Protein AF-A0A7V1AMM9-F1 (afdb_monomer_lite)

Sequence (218 aa):
MPKARQPARPDAALEVEATIDLLLSKNPERKLRGIRQLRHPFSAPAIQELVQVSRHSHLLFKVAAKSELDTLDVRFRKQIHKIRENLQKKPEYPGYQLALSVVFLRYSQIWPHSPENRTYFLNQSLTMLNRLIRLVRPELKYFYYRGFVRKEIGDFRSAVSDFRKVLHFKPGHWGAFLGLLECLFELGEFNKIQMVIQYWPGQIRHPYPKDLLKTWTG

Radius of gyration: 20.03 Å; chains: 1; bounding box: 49×45×55 Å

Foldseek 3Di:
DDDDDDPDDPDQVVLLVVLVVQCPDPDVVSNLVSLVSLLPPLDLVSLLVLVVQCPDPDPVSVVSSVVSLVVVLVVLVVQLVVLVVVCVVPVPPLVSLQSQLVSLCSNLSSCPPPVVSNVVSLVSSLVSLVVQCPPPDRDLVSLLSNLVSCVSVVVLVSSLVSLLSSCLVPLLPVSSLVSNLSSCVSVVVVVVNVVSVVQRPNDDDDDHDPVSSVVSVD

pLDDT: mean 83.96, std 17.29, range [35.88, 98.56]

Secondary structure (DSSP, 8-state):
-PPPPPPPPPPHHHHHHHHHHHHT-SSHHHHHHHHHHTTSS--HHHHHHHHHHTT-SSHHHHHHHHHHHHHHHHHHHHHHHHHHHHHHHSTT-HHHHHHHHHHHHHHGGG-TT-HHHHHHHHHHHHHHHHHHTTSSS--HHHHHHHHHHHHHHT-HHHHHHHHHHHHHH-TT-HHHHHHHHHHHHHTT-HHHHHHHHHT-TTSS-----TTHHHHTT-

Structure (mmCIF, N/CA/C/O backbone):
data_AF-A0A7V1AMM9-F1
#
_entry.id   AF-A0A7V1AMM9-F1
#
loop_
_atom_site.group_PDB
_atom_site.id
_atom_site.type_symbol
_atom_site.label_atom_id
_atom_site.label_alt_id
_atom_site.label_comp_id
_atom_site.label_asym_id
_atom_site.label_entity_id
_atom_site.label_seq_id
_atom_site.pdbx_PDB_ins_code
_atom_site.Cartn_x
_atom_site.Cartn_y
_atom_site.Cartn_z
_atom_site.occupancy
_atom_site.B_iso_or_equiv
_atom_site.auth_seq_id
_atom_site.auth_comp_id
_atom_site.auth_asym_id
_atom_site.auth_atom_id
_atom_site.pdbx_PDB_model_num
ATOM 1 N N . MET A 1 1 ? 30.774 -24.528 13.173 1.00 40.25 1 MET A N 1
ATOM 2 C CA . MET A 1 1 ? 29.380 -24.668 13.655 1.00 40.25 1 MET A CA 1
ATOM 3 C C . MET A 1 1 ? 28.443 -23.881 12.744 1.00 40.25 1 MET A C 1
ATOM 5 O O . MET A 1 1 ? 28.714 -22.701 12.535 1.00 40.25 1 MET A O 1
ATOM 9 N N . PRO A 1 2 ? 27.388 -24.488 12.174 1.00 37.78 2 PRO A N 1
ATOM 10 C CA . PRO A 1 2 ? 26.380 -23.755 11.411 1.00 37.78 2 PRO A CA 1
ATOM 11 C C . PRO A 1 2 ? 25.531 -22.882 12.348 1.00 37.78 2 PRO A C 1
ATOM 13 O O . PRO A 1 2 ? 25.092 -23.339 13.401 1.00 37.78 2 PRO A O 1
ATOM 16 N N . LYS A 1 3 ? 25.296 -21.617 11.978 1.00 41.31 3 LYS A N 1
ATOM 17 C CA . LYS A 1 3 ? 24.421 -20.715 12.745 1.00 41.31 3 LYS A CA 1
ATOM 18 C C . LYS A 1 3 ? 22.984 -21.237 12.703 1.00 41.31 3 LYS A C 1
ATOM 20 O O . LYS A 1 3 ? 22.450 -21.457 11.616 1.00 41.31 3 LYS A O 1
ATOM 25 N N . ALA A 1 4 ? 22.356 -21.384 13.869 1.00 40.72 4 ALA A N 1
ATOM 26 C 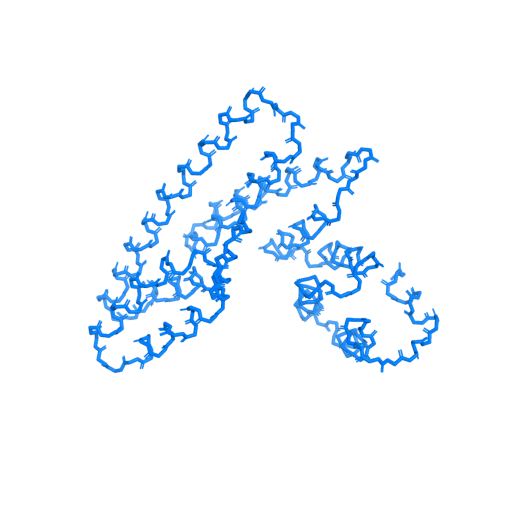CA . ALA A 1 4 ? 20.941 -21.722 13.964 1.00 40.72 4 ALA A CA 1
ATOM 27 C C . ALA A 1 4 ? 20.102 -20.701 13.177 1.00 40.72 4 ALA A C 1
ATOM 29 O O . ALA A 1 4 ? 20.238 -19.489 13.372 1.00 40.72 4 ALA A O 1
ATOM 30 N N . ARG A 1 5 ? 19.237 -21.184 12.276 1.00 38.94 5 ARG A N 1
ATOM 31 C CA . ARG A 1 5 ? 18.230 -20.332 11.634 1.00 38.94 5 ARG A CA 1
ATOM 32 C C . ARG A 1 5 ? 17.273 -19.854 12.723 1.00 38.94 5 ARG A C 1
ATOM 34 O O . ARG A 1 5 ? 16.665 -20.678 13.400 1.00 38.94 5 ARG A O 1
ATOM 41 N N . GLN A 1 6 ? 17.141 -18.538 12.884 1.00 35.88 6 GLN A N 1
ATOM 42 C CA . GLN A 1 6 ? 16.066 -17.975 13.701 1.00 35.88 6 GLN A CA 1
ATOM 43 C C . GLN A 1 6 ? 14.715 -18.452 13.139 1.00 35.88 6 GLN A C 1
ATOM 45 O O . GLN A 1 6 ? 14.587 -18.541 11.911 1.00 35.88 6 GLN A O 1
ATOM 50 N N . PRO A 1 7 ? 13.721 -18.762 13.991 1.00 36.31 7 PRO A N 1
ATOM 51 C CA . PRO A 1 7 ? 12.384 -19.088 13.514 1.00 36.31 7 PRO A CA 1
ATOM 52 C C . PRO A 1 7 ? 11.838 -17.918 12.689 1.00 36.31 7 PRO A C 1
ATOM 54 O O . PRO A 1 7 ? 12.097 -16.750 12.996 1.00 36.31 7 PRO A O 1
ATOM 57 N N . ALA A 1 8 ? 11.100 -18.234 11.624 1.00 40.16 8 ALA A N 1
ATOM 58 C CA . ALA A 1 8 ? 10.416 -17.214 10.844 1.00 40.16 8 ALA A CA 1
ATOM 59 C C . ALA A 1 8 ? 9.486 -16.417 11.771 1.00 40.16 8 ALA A C 1
ATOM 61 O O . ALA A 1 8 ? 8.781 -17.003 12.594 1.00 40.16 8 ALA A O 1
ATOM 62 N N . ARG A 1 9 ? 9.492 -15.083 11.650 1.00 40.16 9 ARG A N 1
ATOM 63 C CA . ARG A 1 9 ? 8.477 -14.266 12.326 1.00 40.16 9 ARG A CA 1
ATOM 64 C C . ARG A 1 9 ? 7.096 -14.707 11.825 1.00 40.16 9 ARG A C 1
ATOM 66 O O . ARG A 1 9 ? 6.991 -14.973 10.624 1.00 40.16 9 ARG A O 1
ATOM 73 N N . PRO A 1 10 ? 6.079 -14.796 12.700 1.00 43.34 10 PRO A N 1
ATOM 74 C CA . PRO A 1 10 ? 4.723 -15.098 12.264 1.00 43.34 10 PRO A CA 1
ATOM 75 C C . PRO A 1 10 ? 4.282 -14.086 11.205 1.00 43.34 10 PRO A C 1
ATOM 77 O O . PRO A 1 10 ? 4.730 -12.935 11.199 1.00 43.34 10 PRO A O 1
ATOM 80 N N . ASP A 1 11 ? 3.448 -14.540 10.273 1.00 51.69 11 ASP A N 1
ATOM 81 C CA . ASP A 1 11 ? 2.989 -13.688 9.183 1.00 51.69 11 ASP A CA 1
ATOM 82 C C . ASP A 1 11 ? 2.167 -12.515 9.739 1.00 51.69 11 ASP A C 1
ATOM 84 O O . ASP A 1 11 ? 1.409 -12.666 10.699 1.00 51.69 11 ASP A O 1
ATOM 88 N N . ALA A 1 12 ? 2.290 -11.336 9.130 1.00 51.88 12 ALA A N 1
ATOM 89 C CA . ALA A 1 12 ? 1.662 -10.117 9.640 1.00 51.88 12 ALA A CA 1
ATOM 90 C C . ALA A 1 12 ? 0.120 -10.168 9.589 1.00 51.88 12 ALA A C 1
ATOM 92 O O . ALA A 1 12 ? -0.535 -9.320 10.190 1.00 51.88 12 ALA A O 1
ATOM 93 N N . ALA A 1 13 ? -0.452 -11.144 8.875 1.00 48.19 13 ALA A N 1
ATOM 94 C CA . ALA A 1 13 ? -1.873 -11.477 8.920 1.00 48.19 13 ALA A CA 1
ATOM 95 C C . ALA A 1 13 ? -2.263 -12.197 10.229 1.00 48.19 13 ALA A C 1
ATOM 97 O O . ALA A 1 13 ? -3.224 -11.791 10.876 1.00 48.19 13 ALA A O 1
ATOM 98 N N . LEU A 1 14 ? -1.471 -13.180 10.675 1.00 51.66 14 LEU A N 1
ATOM 99 C CA . LEU A 1 14 ? -1.731 -13.970 11.890 1.00 51.66 14 LEU A CA 1
ATOM 100 C C . LEU A 1 14 ? -1.665 -13.110 13.166 1.00 51.66 14 LEU A C 1
ATOM 102 O O . LEU A 1 14 ? -2.444 -13.302 14.098 1.00 51.66 14 LEU A O 1
ATOM 106 N N . GLU A 1 15 ? -0.764 -12.122 13.211 1.00 57.97 15 GLU A N 1
ATOM 107 C CA . GLU A 1 15 ? -0.709 -11.165 14.330 1.00 57.97 15 GLU A CA 1
ATOM 108 C C . GLU A 1 15 ? -1.940 -10.227 14.359 1.00 57.97 15 GLU A C 1
ATOM 110 O O . GLU A 1 15 ? -2.366 -9.791 15.433 1.00 57.97 15 GLU A O 1
ATOM 115 N N . VAL A 1 16 ? -2.550 -9.936 13.200 1.00 58.41 16 VAL A N 1
ATOM 116 C CA . VAL A 1 16 ? -3.808 -9.171 13.120 1.00 58.41 16 VAL A CA 1
ATOM 117 C C . VAL A 1 16 ? -4.998 -10.037 13.535 1.00 58.41 16 VAL A C 1
ATOM 119 O O . VAL A 1 16 ? -5.826 -9.561 14.305 1.00 58.41 16 VAL A O 1
ATOM 122 N N . GLU A 1 17 ? -5.058 -11.307 13.127 1.00 60.69 17 GLU A N 1
ATOM 123 C CA . GLU A 1 17 ? -6.111 -12.249 13.545 1.00 60.69 17 GLU A CA 1
ATOM 124 C C . GLU A 1 17 ? -6.191 -12.385 15.073 1.00 60.69 17 GLU A C 1
ATOM 126 O O . GLU A 1 17 ? -7.260 -12.191 15.650 1.00 60.69 17 GLU A O 1
ATOM 131 N N . ALA A 1 18 ? -5.055 -12.559 15.758 1.00 61.91 18 ALA A N 1
ATOM 132 C CA . ALA A 1 18 ? -5.003 -12.574 17.226 1.00 61.91 18 ALA A CA 1
ATOM 133 C C . ALA A 1 18 ? -5.462 -11.250 17.885 1.00 61.91 18 ALA A C 1
ATOM 135 O O . ALA A 1 18 ? -5.809 -11.217 19.068 1.00 61.91 18 ALA A O 1
ATOM 136 N N . THR A 1 19 ? -5.467 -10.148 17.128 1.00 72.38 19 THR A N 1
ATOM 137 C CA . THR A 1 19 ? -5.947 -8.834 17.579 1.00 72.38 19 THR A CA 1
ATOM 138 C C . THR A 1 19 ? -7.464 -8.675 17.371 1.00 72.38 19 THR A C 1
ATOM 140 O O . THR A 1 19 ? -8.106 -7.958 18.143 1.00 72.38 19 THR A O 1
ATOM 143 N N . ILE A 1 20 ? -8.069 -9.371 16.398 1.00 73.06 20 ILE A N 1
ATOM 144 C CA . ILE A 1 20 ? -9.515 -9.307 16.104 1.00 73.06 20 ILE A CA 1
ATOM 145 C C . ILE A 1 20 ? -10.351 -9.779 17.304 1.00 73.06 20 ILE A C 1
ATOM 147 O O . ILE A 1 20 ? -11.278 -9.074 17.706 1.00 73.06 20 ILE A O 1
ATOM 151 N N . ASP A 1 21 ? -9.980 -10.881 17.960 1.00 81.25 21 ASP A N 1
ATOM 152 C CA . ASP A 1 21 ? -10.674 -11.381 19.163 1.00 81.25 21 ASP A CA 1
ATOM 153 C C . ASP A 1 21 ? -10.733 -10.345 20.298 1.00 81.25 21 ASP A C 1
ATOM 155 O O . ASP A 1 21 ? -11.724 -10.232 21.030 1.00 81.25 21 ASP A O 1
ATOM 159 N N . LEU A 1 22 ? -9.674 -9.544 20.445 1.00 84.69 22 LEU A N 1
ATOM 160 C CA . LEU A 1 22 ? -9.630 -8.463 21.426 1.00 84.69 22 LEU A CA 1
ATOM 161 C C . LEU A 1 22 ? -10.545 -7.302 21.026 1.00 84.69 22 LEU A C 1
ATOM 163 O O . LEU A 1 22 ? -11.220 -6.745 21.891 1.00 84.69 22 LEU A O 1
ATOM 167 N N . LEU A 1 23 ? -10.615 -6.962 19.737 1.00 82.88 23 LEU A N 1
ATOM 168 C CA . LEU A 1 23 ? -11.464 -5.887 19.206 1.00 82.88 23 LEU A CA 1
ATOM 169 C C . LEU A 1 23 ? -12.963 -6.225 19.241 1.00 82.88 23 LEU A C 1
ATOM 171 O O . LEU A 1 23 ? -13.795 -5.334 19.455 1.00 82.88 23 LEU A O 1
ATOM 175 N N . LEU A 1 24 ? -13.306 -7.504 19.076 1.00 84.00 24 LEU A N 1
ATOM 176 C CA . LEU A 1 24 ? -14.667 -8.033 19.206 1.00 84.00 24 LEU A CA 1
ATOM 177 C C . LEU A 1 24 ? -15.092 -8.247 20.670 1.00 84.00 24 LEU A C 1
ATOM 179 O O . LEU A 1 24 ? -16.270 -8.479 20.950 1.00 84.00 24 LEU A O 1
ATOM 183 N N . SER A 1 25 ? -14.165 -8.136 21.626 1.00 85.62 25 SER A N 1
ATOM 184 C CA . SER A 1 25 ? -14.463 -8.325 23.044 1.00 85.62 25 SER A CA 1
ATOM 185 C C . SER A 1 25 ? -15.481 -7.310 23.576 1.00 85.62 25 SER A C 1
ATOM 187 O O . SER A 1 25 ? -15.310 -6.097 23.449 1.00 85.62 25 SER A O 1
ATOM 189 N N . LYS A 1 26 ? -16.502 -7.814 24.284 1.00 85.88 26 LYS A N 1
ATOM 190 C CA . LYS A 1 26 ? -17.448 -6.990 25.059 1.00 85.88 26 LYS A CA 1
ATOM 191 C C . LYS A 1 26 ? -16.791 -6.286 26.258 1.00 85.88 26 LYS A C 1
ATOM 193 O O . LYS A 1 26 ? -17.359 -5.331 26.774 1.00 85.88 26 LYS A O 1
ATOM 198 N N . ASN A 1 27 ? -15.617 -6.741 26.710 1.00 88.69 27 ASN A N 1
ATOM 199 C CA . ASN A 1 27 ? -14.859 -6.088 27.779 1.00 88.69 27 ASN A CA 1
ATOM 200 C C . ASN A 1 27 ? -14.075 -4.880 27.199 1.00 88.69 27 ASN A C 1
ATOM 202 O O . ASN A 1 27 ? -13.214 -5.086 26.334 1.00 88.69 27 ASN A O 1
ATOM 206 N N . PRO A 1 28 ? -14.307 -3.639 27.681 1.00 87.56 28 PRO A N 1
ATOM 207 C CA . PRO A 1 28 ? -13.651 -2.443 27.146 1.00 87.56 28 PRO A CA 1
ATOM 208 C C . PRO A 1 28 ? -12.121 -2.440 27.257 1.00 87.56 28 PRO A C 1
ATOM 210 O O . PRO A 1 28 ? -11.450 -1.926 26.365 1.00 87.56 28 PRO A O 1
ATOM 213 N N . GLU A 1 29 ? -11.547 -3.024 28.310 1.00 89.19 29 GLU A N 1
ATOM 214 C CA . GLU A 1 29 ? -10.093 -3.080 28.510 1.00 89.19 29 GLU A CA 1
ATOM 215 C C . GLU A 1 29 ? -9.423 -4.022 27.510 1.00 89.19 29 GLU A C 1
ATOM 217 O O . GLU A 1 29 ? -8.371 -3.695 26.954 1.00 89.19 29 GLU A O 1
ATOM 222 N N . ARG A 1 30 ? -10.057 -5.169 27.221 1.00 90.38 30 ARG A N 1
ATOM 223 C CA . ARG A 1 30 ? -9.608 -6.082 26.158 1.00 90.38 30 ARG A CA 1
ATOM 224 C C . ARG A 1 30 ? -9.649 -5.388 24.798 1.00 90.38 30 ARG A C 1
ATOM 226 O O . ARG A 1 30 ? -8.658 -5.449 24.073 1.00 90.38 30 ARG A O 1
ATOM 233 N N . LYS A 1 31 ? -10.716 -4.639 24.504 1.00 89.69 31 LYS A N 1
ATOM 234 C CA . LYS A 1 31 ? -10.823 -3.844 23.271 1.00 89.69 31 LYS A CA 1
ATOM 235 C C . LYS A 1 31 ? -9.754 -2.753 23.177 1.00 89.69 31 LYS A C 1
ATOM 237 O O . LYS A 1 31 ? -9.090 -2.638 22.150 1.00 89.69 31 LYS A O 1
ATOM 242 N N . LEU A 1 32 ? -9.498 -2.018 24.262 1.00 88.56 32 LEU A N 1
ATOM 243 C CA . LEU A 1 32 ? -8.399 -1.045 24.347 1.00 88.56 32 LEU A CA 1
ATOM 244 C C . LEU A 1 32 ? -7.018 -1.695 24.167 1.00 88.56 32 LEU A C 1
ATOM 246 O O . LEU A 1 32 ? -6.145 -1.104 23.531 1.00 88.56 32 LEU A O 1
ATOM 250 N N . ARG A 1 33 ? -6.809 -2.915 24.680 1.00 88.25 33 ARG A N 1
ATOM 251 C CA . ARG A 1 33 ? -5.582 -3.689 24.441 1.00 88.25 33 ARG A CA 1
ATOM 252 C C . ARG A 1 33 ? -5.428 -4.055 22.963 1.00 88.25 33 ARG A C 1
ATOM 254 O O . ARG A 1 33 ? -4.334 -3.870 22.439 1.00 88.25 33 ARG A O 1
ATOM 261 N N . GLY A 1 34 ? -6.501 -4.495 22.302 1.00 87.62 34 GLY A N 1
ATOM 262 C CA . GLY A 1 34 ? -6.512 -4.761 20.859 1.00 87.62 34 GLY A CA 1
ATOM 263 C C . GLY A 1 34 ? -6.146 -3.520 20.040 1.00 87.62 34 GLY A C 1
ATOM 264 O O . GLY A 1 34 ? -5.226 -3.562 19.230 1.00 87.62 34 GLY A O 1
ATOM 265 N N . ILE A 1 35 ? -6.763 -2.369 20.337 1.00 89.06 35 ILE A N 1
ATOM 266 C CA . ILE A 1 35 ? -6.457 -1.083 19.677 1.00 89.06 35 ILE A CA 1
ATOM 267 C C . ILE A 1 35 ? -4.964 -0.731 19.789 1.00 89.06 35 ILE A C 1
ATOM 269 O O . ILE A 1 35 ? -4.330 -0.403 18.789 1.00 89.06 35 ILE A O 1
ATOM 273 N N . ARG A 1 36 ? -4.372 -0.859 20.985 1.00 87.94 36 ARG A N 1
ATOM 274 C CA . ARG A 1 36 ? -2.929 -0.625 21.208 1.00 87.94 36 ARG A CA 1
ATOM 275 C C . ARG A 1 36 ? -2.035 -1.636 20.485 1.00 87.94 36 ARG A C 1
ATOM 277 O O . ARG A 1 36 ? -0.875 -1.334 20.205 1.00 87.94 36 ARG A O 1
ATOM 284 N N . GLN A 1 37 ? -2.534 -2.841 20.212 1.00 86.94 37 GLN A N 1
ATOM 285 C CA . GLN A 1 37 ? -1.793 -3.865 19.477 1.00 86.94 37 GLN A CA 1
ATOM 286 C C . GLN A 1 37 ? -1.775 -3.595 17.972 1.00 86.94 37 GLN A C 1
ATOM 288 O O . GLN A 1 37 ? -0.719 -3.763 17.384 1.00 86.94 37 GLN A O 1
ATOM 293 N N . LEU A 1 38 ? -2.825 -3.028 17.365 1.00 84.38 38 LEU A N 1
ATOM 294 C CA . LEU A 1 38 ? -2.867 -2.708 15.922 1.00 84.38 38 LEU A CA 1
ATOM 295 C C . LEU A 1 38 ? -1.709 -1.826 15.399 1.00 84.38 38 LEU A C 1
ATOM 297 O O . LEU A 1 38 ? -1.444 -1.777 14.201 1.00 84.38 38 LEU A O 1
ATOM 301 N N . ARG A 1 39 ? -0.955 -1.144 16.267 1.00 78.19 39 ARG A N 1
ATOM 302 C CA . ARG A 1 39 ? 0.283 -0.443 15.872 1.00 78.19 39 ARG A CA 1
ATOM 303 C C . ARG A 1 39 ? 1.460 -1.388 15.531 1.00 78.19 39 ARG A C 1
ATOM 305 O O . ARG A 1 39 ? 2.503 -0.910 15.068 1.00 78.19 39 ARG A O 1
ATOM 312 N N . HIS A 1 40 ? 1.329 -2.686 15.825 1.00 77.88 40 HIS A N 1
ATOM 313 C CA . HIS A 1 40 ? 2.293 -3.777 15.636 1.00 77.88 40 HIS A CA 1
ATOM 314 C C . HIS A 1 40 ? 1.550 -5.114 15.361 1.00 77.88 40 HIS A C 1
ATOM 316 O O . HIS A 1 40 ? 0.989 -5.674 16.297 1.00 77.88 40 HIS A O 1
ATOM 322 N N . PRO A 1 41 ? 1.579 -5.663 14.132 1.00 64.06 41 PRO A N 1
ATOM 323 C CA . PRO A 1 41 ? 2.448 -5.297 13.024 1.00 64.06 41 PRO A CA 1
ATOM 324 C C . PRO A 1 41 ? 1.998 -4.017 12.334 1.00 64.06 41 PRO A C 1
ATOM 326 O O . PRO A 1 41 ? 0.820 -3.710 12.196 1.00 64.06 41 PRO A O 1
ATOM 329 N N . PHE A 1 42 ? 2.976 -3.277 11.821 1.00 70.12 42 PHE A N 1
ATOM 330 C CA . PHE A 1 42 ? 2.717 -2.119 10.980 1.00 70.12 42 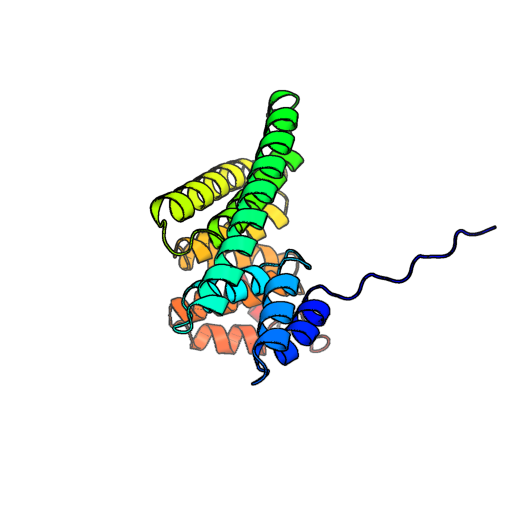PHE A CA 1
ATOM 331 C C . PHE A 1 42 ? 2.305 -2.613 9.585 1.00 70.12 42 PHE A C 1
ATOM 333 O O . PHE A 1 42 ? 3.150 -2.721 8.693 1.00 70.12 42 PHE A O 1
ATOM 340 N N . SER A 1 43 ? 1.024 -2.949 9.417 1.00 76.62 43 SER A N 1
ATOM 341 C CA . SER A 1 43 ? 0.409 -3.494 8.198 1.00 76.62 43 SER A CA 1
ATOM 342 C C . SER A 1 43 ? -0.731 -2.590 7.695 1.00 76.62 43 SER A C 1
ATOM 344 O O . SER A 1 43 ? -1.232 -1.744 8.434 1.00 76.62 43 SER A O 1
ATOM 346 N N . ALA A 1 44 ? -1.126 -2.729 6.424 1.00 73.62 44 ALA A N 1
ATOM 347 C CA . ALA A 1 44 ? -2.257 -1.968 5.880 1.00 73.62 44 ALA A CA 1
ATOM 348 C C . ALA A 1 44 ? -3.611 -2.353 6.526 1.00 73.62 44 ALA A C 1
ATOM 350 O O . ALA A 1 44 ? -4.340 -1.430 6.889 1.00 73.62 44 ALA A O 1
ATOM 351 N N . PRO A 1 45 ? -3.925 -3.647 6.776 1.00 78.12 45 PRO A N 1
ATOM 352 C CA . PRO A 1 45 ? -5.134 -4.029 7.512 1.00 78.12 45 PRO A CA 1
ATOM 353 C C . PRO A 1 45 ? -5.204 -3.418 8.916 1.00 78.12 45 PRO A C 1
ATOM 355 O O . PRO A 1 45 ? -6.237 -2.883 9.303 1.00 78.12 45 PRO A O 1
ATOM 358 N N . ALA A 1 46 ? -4.093 -3.406 9.662 1.00 83.00 46 ALA A N 1
ATOM 359 C CA . ALA A 1 46 ? -4.091 -2.854 11.015 1.00 83.00 46 ALA A CA 1
ATOM 360 C C . ALA A 1 46 ? -4.281 -1.322 11.037 1.00 83.00 46 ALA A C 1
ATOM 362 O O . ALA A 1 46 ? -4.930 -0.784 11.934 1.00 83.00 46 ALA A O 1
ATOM 363 N N . ILE A 1 47 ? -3.784 -0.616 10.010 1.00 84.25 47 ILE A N 1
ATOM 364 C CA . ILE A 1 47 ? -4.085 0.807 9.789 1.00 84.25 47 ILE A CA 1
ATOM 365 C C . ILE A 1 47 ? -5.571 1.011 9.462 1.00 84.25 47 ILE A C 1
ATOM 367 O O . ILE A 1 47 ? -6.189 1.909 10.029 1.00 84.25 47 ILE A O 1
ATOM 371 N N . GLN A 1 48 ? -6.152 0.195 8.577 1.00 83.31 48 GLN A N 1
ATOM 372 C CA . GLN A 1 48 ? -7.575 0.282 8.231 1.00 83.31 48 GLN A CA 1
ATOM 373 C C . GLN A 1 48 ? -8.467 0.065 9.459 1.00 83.31 48 GLN A C 1
ATOM 375 O O . GLN A 1 48 ? -9.397 0.838 9.671 1.00 83.31 48 GLN A O 1
ATOM 380 N N . GLU A 1 49 ? -8.143 -0.912 10.303 1.00 86.44 49 GLU A N 1
ATOM 381 C CA . GLU A 1 49 ? -8.869 -1.174 11.547 1.00 86.44 49 GLU A CA 1
ATOM 382 C C . GLU A 1 49 ? -8.751 -0.001 12.539 1.00 86.44 49 GLU A C 1
ATOM 384 O O . GLU A 1 49 ? -9.760 0.485 13.047 1.00 86.44 49 GLU A O 1
ATOM 389 N N . LEU A 1 50 ? -7.549 0.561 12.745 1.00 88.44 50 LEU A N 1
ATOM 390 C CA . LEU A 1 50 ? -7.378 1.787 13.545 1.00 88.44 50 LEU A CA 1
ATOM 391 C C . LEU A 1 50 ? -8.210 2.957 13.000 1.00 88.44 50 LEU A C 1
ATOM 393 O O . LEU A 1 50 ? -8.831 3.694 13.767 1.00 88.44 50 LEU A O 1
ATOM 397 N N . VAL A 1 51 ? -8.261 3.118 11.676 1.00 87.75 51 VAL A N 1
ATOM 398 C CA . VAL A 1 51 ? -9.093 4.126 11.009 1.00 87.75 51 VAL A CA 1
ATOM 399 C C . VAL A 1 51 ? -10.583 3.884 11.270 1.00 87.75 51 VAL A C 1
ATOM 401 O O . VAL A 1 51 ? -11.292 4.842 11.588 1.00 87.75 51 VAL A O 1
ATOM 404 N N . GLN A 1 52 ? -11.064 2.641 11.200 1.00 87.31 52 GLN A N 1
ATOM 405 C CA . GLN A 1 52 ? -12.454 2.302 11.524 1.00 87.31 52 GLN A CA 1
ATOM 406 C C . GLN A 1 52 ? -12.774 2.595 12.997 1.00 87.31 52 GLN A C 1
ATOM 408 O O . GLN A 1 52 ? -13.726 3.321 13.290 1.00 87.31 52 GLN A O 1
ATOM 413 N N . VAL A 1 53 ? -11.936 2.141 13.934 1.00 88.69 53 VAL A N 1
ATOM 414 C CA . VAL A 1 53 ? -12.143 2.381 15.372 1.00 88.69 53 VAL A CA 1
ATOM 415 C C . VAL A 1 53 ? -12.030 3.871 15.737 1.00 88.69 53 VAL A C 1
ATOM 417 O O . VAL A 1 53 ? -12.726 4.336 16.641 1.00 88.69 53 VAL A O 1
ATOM 420 N N . SER A 1 54 ? -11.266 4.677 14.990 1.00 88.06 54 SER A N 1
ATOM 421 C CA . SER A 1 54 ? -11.218 6.142 15.169 1.00 88.06 54 SER A CA 1
ATOM 422 C C . SER A 1 54 ? -12.564 6.849 14.912 1.00 88.06 54 SER A C 1
ATOM 424 O O . SER A 1 54 ? -12.754 7.999 15.322 1.00 88.06 54 SER A O 1
ATOM 426 N N . ARG A 1 55 ? -13.514 6.153 14.267 1.00 85.44 55 ARG A N 1
ATOM 427 C CA . ARG A 1 55 ? -14.888 6.601 13.983 1.00 85.44 55 ARG A CA 1
ATOM 428 C C . ARG A 1 55 ? -15.932 5.980 14.921 1.00 85.44 55 ARG A C 1
ATOM 430 O O . ARG A 1 55 ? -17.114 6.286 14.795 1.00 85.44 55 ARG A O 1
ATOM 437 N N . HIS A 1 56 ? -15.517 5.134 15.866 1.00 85.62 56 HIS A N 1
ATOM 438 C CA . HIS A 1 56 ? -16.410 4.458 16.807 1.00 85.62 56 HIS A CA 1
ATOM 439 C C . HIS A 1 56 ? -17.184 5.476 17.671 1.00 85.62 56 HIS A C 1
ATOM 441 O O . HIS A 1 56 ? -16.619 6.467 18.139 1.00 85.62 56 HIS A O 1
ATOM 447 N N . SER A 1 57 ? -18.475 5.222 17.914 1.00 88.25 57 SER A N 1
ATOM 448 C CA . SER A 1 57 ? -19.358 6.097 18.711 1.00 88.25 57 SER A CA 1
ATOM 449 C C . SER A 1 57 ? -18.847 6.291 20.145 1.00 88.25 57 SER A C 1
ATOM 451 O O . SER A 1 57 ? -18.754 7.409 20.645 1.00 88.25 57 SER A O 1
ATOM 453 N N . HIS A 1 58 ? -18.457 5.189 20.788 1.00 89.81 58 HIS A N 1
ATOM 454 C CA . HIS A 1 58 ? -17.832 5.171 22.109 1.00 89.81 58 HIS A CA 1
ATOM 455 C C . HIS A 1 58 ? -16.507 5.965 22.170 1.00 89.81 58 HIS A C 1
ATOM 457 O O . HIS A 1 58 ? -15.480 5.545 21.626 1.00 89.81 58 HIS A O 1
ATOM 463 N N . LEU A 1 59 ? -16.511 7.070 22.927 1.00 90.69 59 LEU A N 1
ATOM 464 C CA . LEU A 1 59 ? -15.420 8.051 22.993 1.00 90.69 59 LEU A CA 1
ATOM 465 C C . LEU A 1 59 ? -14.045 7.448 23.337 1.00 90.69 59 LEU A C 1
ATOM 467 O O . LEU A 1 59 ? -13.067 7.779 22.670 1.00 90.69 59 LEU A O 1
ATOM 471 N N . LEU A 1 60 ? -13.955 6.539 24.320 1.00 90.19 60 LEU A N 1
ATOM 472 C CA . LEU A 1 60 ? -12.662 5.960 24.734 1.00 90.19 60 LEU A CA 1
ATOM 473 C C . LEU A 1 60 ? -11.937 5.217 23.598 1.00 90.19 60 LEU A C 1
ATOM 475 O O . LEU A 1 60 ? -10.731 5.383 23.436 1.00 90.19 60 LEU A O 1
ATOM 479 N N . PHE A 1 61 ? -12.654 4.430 22.788 1.00 92.19 61 PHE A N 1
ATOM 480 C CA . PHE A 1 61 ? -12.047 3.672 21.687 1.00 92.19 61 PHE A CA 1
ATOM 481 C C . PHE A 1 61 ? -11.612 4.604 20.553 1.00 92.19 61 PHE A C 1
ATOM 483 O O . PHE A 1 61 ? -10.507 4.467 20.033 1.00 92.19 61 PHE A O 1
ATOM 490 N N . LYS A 1 62 ? -12.435 5.615 20.249 1.00 91.38 62 LYS A N 1
ATOM 491 C CA . LYS A 1 62 ? -12.123 6.690 19.301 1.00 91.38 62 LYS A CA 1
ATOM 492 C C . LYS A 1 62 ? -10.854 7.458 19.685 1.00 91.38 62 LYS A C 1
ATOM 494 O O . LYS A 1 62 ? -10.002 7.679 18.829 1.00 91.38 62 LYS A O 1
ATOM 499 N N . VAL A 1 63 ? -10.705 7.848 20.954 1.00 91.38 63 VAL A N 1
ATOM 500 C CA . VAL A 1 63 ? -9.505 8.552 21.449 1.00 91.38 63 VAL A CA 1
ATOM 501 C C . VAL A 1 63 ? -8.278 7.638 21.422 1.00 91.38 63 VAL A C 1
ATOM 503 O O . VAL A 1 63 ? -7.229 8.053 20.934 1.00 91.38 63 VAL A O 1
ATOM 506 N N . ALA A 1 64 ? -8.410 6.382 21.864 1.00 91.81 64 ALA A N 1
ATOM 507 C CA . ALA A 1 64 ? -7.315 5.414 21.832 1.00 91.81 64 ALA A CA 1
ATOM 508 C C . ALA A 1 64 ? -6.805 5.157 20.403 1.00 91.81 64 ALA A C 1
ATOM 510 O O . ALA A 1 64 ? -5.604 5.235 20.158 1.00 91.81 64 ALA A O 1
ATOM 511 N N . ALA A 1 65 ? -7.706 4.923 19.444 1.00 90.69 65 ALA A N 1
ATOM 512 C CA . ALA A 1 65 ? -7.329 4.679 18.054 1.00 90.69 65 ALA A CA 1
ATOM 513 C C . ALA A 1 65 ? -6.676 5.907 17.399 1.00 90.69 65 ALA A C 1
ATOM 515 O O . ALA A 1 65 ? -5.702 5.757 16.665 1.00 90.69 65 ALA A O 1
ATOM 516 N N . LYS A 1 66 ? -7.145 7.126 17.711 1.00 90.19 66 LYS A N 1
ATOM 517 C CA . LYS A 1 66 ? -6.483 8.365 17.271 1.00 90.19 66 LYS A CA 1
ATOM 518 C C . LYS A 1 66 ? -5.061 8.497 17.822 1.00 90.19 66 LYS A C 1
ATOM 520 O O . LYS A 1 66 ? -4.152 8.747 17.045 1.00 90.19 66 LYS A O 1
ATOM 525 N N . SER A 1 67 ? -4.850 8.235 19.112 1.00 91.50 67 SER A N 1
ATOM 526 C CA . SER A 1 67 ? -3.516 8.297 19.728 1.00 91.50 67 SER A CA 1
ATOM 527 C C . SER A 1 67 ? -2.518 7.303 19.107 1.00 91.50 67 SER A C 1
ATOM 529 O O . SER A 1 67 ? -1.336 7.619 18.933 1.00 91.50 67 SER A O 1
ATOM 531 N N . GLU A 1 68 ? -2.982 6.116 18.705 1.00 91.19 68 GLU A N 1
ATOM 532 C CA . GLU A 1 68 ? -2.142 5.173 17.959 1.00 91.19 68 GLU A CA 1
ATOM 533 C C . GLU A 1 68 ? -1.894 5.644 16.511 1.00 91.19 68 GLU A C 1
ATOM 535 O O . GLU A 1 68 ? -0.767 5.525 16.030 1.00 91.19 68 GLU A O 1
ATOM 540 N N . LEU A 1 69 ? -2.871 6.267 15.833 1.00 89.56 69 LEU A N 1
ATOM 541 C CA . LEU A 1 69 ? -2.663 6.902 14.518 1.00 89.56 69 LEU A CA 1
ATOM 542 C C . LEU A 1 69 ? -1.641 8.055 14.582 1.00 89.56 69 LEU A C 1
ATOM 544 O O . LEU A 1 69 ? -0.751 8.106 13.734 1.00 89.56 69 LEU A O 1
ATOM 548 N N . ASP A 1 70 ? -1.683 8.905 15.612 1.00 89.81 70 ASP A N 1
ATOM 549 C CA . ASP A 1 70 ? -0.689 9.967 15.852 1.00 89.81 70 ASP A CA 1
ATOM 550 C C . ASP A 1 70 ? 0.716 9.374 16.088 1.00 89.81 70 ASP A C 1
ATOM 552 O O . ASP A 1 70 ? 1.733 9.864 15.586 1.00 89.81 70 ASP A O 1
ATOM 556 N N . THR A 1 71 ? 0.786 8.241 16.794 1.00 90.31 71 THR A N 1
ATOM 557 C CA . THR A 1 71 ? 2.037 7.491 16.984 1.00 90.31 71 THR A CA 1
ATOM 558 C C . THR A 1 71 ? 2.572 6.934 15.656 1.00 90.31 71 THR A C 1
ATOM 560 O O . THR A 1 71 ? 3.792 6.896 15.443 1.00 90.31 71 THR A O 1
ATOM 563 N N . LEU A 1 72 ? 1.694 6.523 14.732 1.00 89.31 72 LEU A N 1
ATOM 564 C CA . LEU A 1 72 ? 2.078 6.112 13.379 1.00 89.31 72 LEU A CA 1
ATOM 565 C C . LEU A 1 72 ? 2.499 7.303 12.501 1.00 89.31 72 LEU A C 1
ATOM 567 O O . LEU A 1 72 ? 3.479 7.162 11.769 1.00 89.31 72 LEU A O 1
ATOM 571 N N . ASP A 1 73 ? 1.858 8.470 12.610 1.00 90.94 73 ASP A N 1
ATOM 572 C CA . ASP A 1 73 ? 2.253 9.711 11.919 1.00 90.94 73 ASP A CA 1
ATOM 573 C C . ASP A 1 73 ? 3.712 10.083 12.226 1.00 90.94 73 ASP A C 1
ATOM 575 O O . ASP A 1 73 ? 4.547 10.187 11.320 1.00 90.94 73 ASP A O 1
ATOM 579 N N . VAL A 1 74 ? 4.079 10.145 13.510 1.00 92.19 74 VAL A N 1
ATOM 580 C CA . VAL A 1 74 ? 5.463 10.420 13.939 1.00 92.19 74 VAL A CA 1
ATOM 581 C C . VAL A 1 74 ? 6.453 9.383 13.382 1.00 92.19 74 VAL A C 1
ATOM 583 O O . VAL A 1 74 ? 7.567 9.737 12.976 1.00 92.19 74 VAL A O 1
ATOM 586 N N . ARG A 1 75 ? 6.068 8.099 13.320 1.00 92.06 75 ARG A N 1
ATOM 587 C CA . ARG A 1 75 ? 6.896 7.030 12.728 1.00 92.06 75 ARG A CA 1
ATOM 588 C C . ARG A 1 75 ? 7.062 7.210 11.214 1.00 92.06 75 ARG A C 1
ATOM 590 O O . ARG A 1 75 ? 8.187 7.094 10.724 1.00 92.06 75 ARG A O 1
ATOM 597 N N . PHE A 1 76 ? 5.992 7.525 10.483 1.00 92.88 76 PHE A N 1
ATOM 598 C CA . PHE A 1 76 ? 6.034 7.793 9.043 1.00 92.88 76 PHE A CA 1
ATOM 599 C C . PHE A 1 76 ? 6.905 9.009 8.718 1.00 92.88 76 PHE A C 1
ATOM 601 O O . PHE A 1 76 ? 7.794 8.903 7.873 1.00 92.88 76 PHE A O 1
ATOM 608 N N . ARG A 1 77 ? 6.738 10.133 9.428 1.00 94.44 77 ARG A N 1
ATOM 609 C CA . ARG A 1 77 ? 7.565 11.341 9.240 1.00 94.44 77 ARG A CA 1
ATOM 610 C C . ARG A 1 77 ? 9.056 11.053 9.419 1.00 94.44 77 ARG A C 1
ATOM 612 O O . ARG A 1 77 ? 9.856 11.454 8.574 1.00 94.44 77 ARG A O 1
ATOM 619 N N . LYS A 1 78 ? 9.431 10.291 10.456 1.00 96.38 78 LYS A N 1
ATOM 620 C CA . LYS A 1 78 ? 10.823 9.855 10.686 1.00 96.38 78 LYS A CA 1
ATOM 621 C C . LYS A 1 78 ? 11.359 8.967 9.553 1.00 96.38 78 LYS A C 1
ATOM 623 O O . LYS A 1 78 ? 12.500 9.150 9.132 1.00 96.38 78 LYS A O 1
ATOM 628 N N . GLN A 1 79 ? 10.551 8.044 9.019 1.00 96.06 79 GLN A N 1
ATOM 629 C CA . GLN A 1 79 ? 10.938 7.228 7.857 1.00 96.06 79 GLN A CA 1
ATOM 630 C C . GLN A 1 79 ? 11.127 8.082 6.593 1.00 96.06 79 GLN A C 1
ATOM 632 O O . GLN A 1 79 ? 12.148 7.956 5.921 1.00 96.06 79 GLN A O 1
ATOM 637 N N . ILE A 1 80 ? 10.184 8.984 6.301 1.00 97.00 80 ILE A N 1
ATOM 638 C CA . ILE A 1 80 ? 10.234 9.906 5.154 1.00 97.00 80 ILE A CA 1
ATOM 639 C C . ILE A 1 80 ? 11.488 10.779 5.217 1.00 97.00 80 ILE A C 1
ATOM 641 O O . ILE A 1 80 ? 12.189 10.898 4.215 1.00 97.00 80 ILE A O 1
ATOM 645 N N . HIS A 1 81 ? 11.794 11.353 6.383 1.00 97.88 81 HIS A N 1
ATOM 646 C CA . HIS A 1 81 ? 12.989 12.168 6.594 1.00 97.88 81 HIS A CA 1
ATOM 647 C C . HIS A 1 81 ? 14.271 11.377 6.288 1.00 97.88 81 HIS A C 1
ATOM 649 O O . HIS A 1 81 ? 15.012 11.760 5.385 1.00 97.88 81 HIS A O 1
ATOM 655 N N . LYS A 1 82 ? 14.460 10.206 6.914 1.00 98.19 82 LYS A N 1
ATOM 656 C CA . LYS A 1 82 ? 15.634 9.344 6.686 1.00 98.19 82 LYS A CA 1
ATOM 657 C C . LYS A 1 82 ? 15.792 8.906 5.223 1.00 98.19 82 LYS A C 1
ATOM 659 O O . LYS A 1 82 ? 16.907 8.803 4.713 1.00 98.19 82 LYS A O 1
ATOM 664 N N . ILE A 1 83 ? 14.690 8.618 4.525 1.00 97.94 83 ILE A N 1
ATOM 665 C CA . ILE A 1 83 ? 14.748 8.264 3.098 1.00 97.94 83 ILE A CA 1
ATOM 666 C C . ILE A 1 83 ? 15.099 9.496 2.251 1.00 97.94 83 ILE A C 1
ATOM 668 O O . ILE A 1 83 ? 15.899 9.372 1.327 1.00 97.94 83 ILE A O 1
ATOM 672 N N . ARG A 1 84 ? 14.577 10.686 2.581 1.00 97.62 84 ARG A N 1
ATOM 673 C CA . ARG A 1 84 ? 14.919 11.946 1.897 1.00 97.62 84 ARG A CA 1
ATOM 674 C C . ARG A 1 84 ? 16.395 12.322 2.060 1.00 97.62 84 ARG A C 1
ATOM 676 O O . ARG A 1 84 ? 17.001 12.683 1.061 1.00 97.62 84 ARG A O 1
ATOM 683 N N . GLU A 1 85 ? 16.996 12.167 3.240 1.00 98.06 85 GLU A N 1
ATOM 684 C CA . GLU A 1 85 ? 18.447 12.375 3.440 1.00 98.06 85 GLU A CA 1
ATOM 685 C C . GLU A 1 85 ? 19.294 11.446 2.552 1.00 98.06 85 GLU A C 1
ATOM 687 O O . GLU A 1 85 ? 20.279 11.854 1.938 1.00 98.06 85 GLU A O 1
ATOM 692 N N . ASN A 1 86 ? 18.900 10.174 2.452 1.00 97.50 86 ASN A N 1
ATOM 693 C CA . ASN A 1 86 ? 19.566 9.206 1.581 1.00 97.50 86 ASN A CA 1
ATOM 694 C C . ASN A 1 86 ? 19.377 9.539 0.091 1.00 97.50 86 ASN A C 1
ATOM 696 O O . ASN A 1 86 ? 20.286 9.326 -0.711 1.00 97.50 86 ASN A O 1
ATOM 700 N N . LEU A 1 87 ? 18.217 10.090 -0.274 1.00 96.06 87 LEU A N 1
ATOM 701 C CA . LEU A 1 87 ? 17.899 10.513 -1.634 1.00 96.06 87 LEU A CA 1
ATOM 702 C C . LEU A 1 87 ? 18.622 11.819 -2.007 1.00 96.06 87 LEU A C 1
ATOM 704 O O . LEU A 1 87 ? 19.076 11.930 -3.133 1.00 96.06 87 LEU A O 1
ATOM 708 N N . GLN A 1 88 ? 18.860 12.749 -1.076 1.00 96.25 88 GLN A N 1
ATOM 709 C CA . GLN A 1 88 ? 19.766 13.890 -1.301 1.00 96.25 88 GLN A CA 1
ATOM 710 C C . GLN A 1 88 ? 21.185 13.421 -1.660 1.00 96.25 88 GLN A C 1
ATOM 712 O O . GLN A 1 88 ? 21.796 13.948 -2.583 1.00 96.25 88 GLN A O 1
ATOM 717 N N . LYS A 1 89 ? 21.688 12.388 -0.970 1.00 96.94 89 LYS A N 1
ATOM 718 C CA . LYS A 1 89 ? 23.018 11.802 -1.221 1.00 96.94 89 LYS A CA 1
ATOM 719 C C . LYS A 1 89 ? 23.090 10.994 -2.523 1.00 96.94 89 LYS A C 1
ATOM 721 O O . LYS A 1 89 ? 24.172 10.863 -3.088 1.00 96.94 89 LYS A O 1
ATOM 726 N N . LYS A 1 90 ? 21.974 10.406 -2.974 1.00 96.75 90 LYS A N 1
ATOM 727 C CA . LYS A 1 90 ? 21.876 9.604 -4.211 1.00 96.75 90 LYS A CA 1
ATOM 728 C C . LYS A 1 90 ? 20.516 9.819 -4.911 1.00 96.75 90 LYS A C 1
ATOM 730 O O . LYS A 1 90 ? 19.655 8.937 -4.819 1.00 96.75 90 LYS A O 1
ATOM 735 N N . PRO A 1 91 ? 20.309 10.948 -5.622 1.00 92.94 91 PRO A N 1
ATOM 736 C CA . PRO A 1 91 ? 18.988 11.335 -6.144 1.00 92.94 91 PRO A CA 1
ATOM 737 C C . PRO A 1 91 ? 18.382 10.334 -7.124 1.00 92.94 91 PRO A C 1
ATOM 739 O O . PRO A 1 91 ? 17.178 10.070 -7.101 1.00 92.94 91 PRO A O 1
ATOM 742 N N . GLU A 1 92 ? 19.225 9.732 -7.958 1.00 90.69 92 GLU A N 1
ATOM 743 C CA . GLU A 1 92 ? 18.807 8.813 -9.016 1.00 90.69 92 GLU A CA 1
ATOM 744 C C . GLU A 1 92 ? 18.651 7.362 -8.547 1.00 90.69 92 GLU A C 1
ATOM 746 O O . GLU A 1 92 ? 18.189 6.525 -9.317 1.00 90.69 92 GLU A O 1
ATOM 751 N N . TYR A 1 93 ? 19.004 7.031 -7.295 1.00 95.69 93 TYR A N 1
ATOM 752 C CA . TYR A 1 93 ? 19.011 5.639 -6.843 1.00 95.69 93 TYR A CA 1
ATOM 753 C C . TYR A 1 93 ? 17.583 5.056 -6.772 1.00 95.69 93 TYR A C 1
ATOM 755 O O . TYR A 1 93 ? 16.808 5.438 -5.881 1.00 95.69 93 TYR A O 1
ATOM 763 N N . PRO A 1 94 ? 17.224 4.075 -7.633 1.00 96.31 94 PRO A N 1
ATOM 764 C CA . PRO A 1 94 ? 15.838 3.613 -7.762 1.00 96.31 94 PRO A CA 1
ATOM 765 C C . PRO A 1 94 ? 15.278 3.003 -6.473 1.00 96.31 94 PRO A C 1
ATOM 767 O O . PRO A 1 94 ? 14.084 3.104 -6.194 1.00 96.31 94 PRO A O 1
ATOM 770 N N . GLY A 1 95 ? 16.147 2.412 -5.644 1.00 96.31 95 GLY A N 1
ATOM 771 C CA . GLY A 1 95 ? 15.767 1.816 -4.365 1.00 96.31 95 GLY A CA 1
ATOM 772 C C . GLY A 1 95 ? 15.227 2.830 -3.352 1.00 96.31 95 GLY A C 1
ATOM 773 O O . GLY A 1 95 ? 14.232 2.543 -2.689 1.00 96.31 95 GLY A O 1
ATOM 774 N N . TYR A 1 96 ? 15.821 4.028 -3.252 1.00 97.00 96 TYR A N 1
ATOM 775 C CA . TYR A 1 96 ? 15.309 5.080 -2.359 1.00 97.00 96 TYR A CA 1
ATOM 776 C C . TYR A 1 96 ? 14.055 5.735 -2.927 1.00 97.00 96 TYR A C 1
ATOM 778 O O . TYR A 1 96 ? 13.130 6.025 -2.169 1.00 97.00 96 TYR A O 1
ATOM 786 N N . GLN A 1 97 ? 13.990 5.909 -4.251 1.00 96.88 97 GLN A N 1
ATOM 787 C CA . GLN A 1 97 ? 12.789 6.424 -4.903 1.00 96.88 97 GLN A CA 1
ATOM 788 C C . GLN A 1 97 ? 11.583 5.503 -4.663 1.00 96.88 97 GLN A C 1
ATOM 790 O O . GLN A 1 97 ? 10.526 5.978 -4.249 1.00 96.88 97 GLN A O 1
ATOM 795 N N . LEU A 1 98 ? 11.758 4.186 -4.831 1.00 97.88 98 LEU A N 1
ATOM 796 C CA . LEU A 1 98 ? 10.709 3.216 -4.530 1.00 97.88 98 LEU A CA 1
ATOM 797 C C . LEU A 1 98 ? 10.376 3.176 -3.033 1.00 97.88 98 LEU A C 1
ATOM 799 O O . LEU A 1 98 ? 9.205 3.156 -2.667 1.00 97.88 98 LEU A O 1
ATOM 803 N N . ALA A 1 99 ? 11.382 3.157 -2.153 1.00 96.88 99 ALA A N 1
ATOM 804 C CA . ALA A 1 99 ? 11.137 3.127 -0.712 1.00 96.88 99 ALA A CA 1
ATOM 805 C C . ALA A 1 99 ? 10.278 4.323 -0.269 1.00 96.88 99 ALA A C 1
ATOM 807 O O . ALA A 1 99 ? 9.328 4.146 0.492 1.00 96.88 99 ALA A O 1
ATOM 808 N N . LEU A 1 100 ? 10.559 5.520 -0.796 1.00 97.69 100 LEU A N 1
ATOM 809 C CA . LEU A 1 100 ? 9.771 6.714 -0.508 1.00 97.69 100 LEU A CA 1
ATOM 810 C C . LEU A 1 100 ? 8.351 6.626 -1.087 1.00 97.69 100 LEU A C 1
ATOM 812 O O . LEU A 1 100 ? 7.401 6.960 -0.384 1.00 97.69 100 LEU A O 1
ATOM 816 N N . SER A 1 101 ? 8.181 6.126 -2.317 1.00 97.62 101 SER A N 1
ATOM 817 C CA . SER A 1 101 ? 6.855 5.981 -2.932 1.00 97.62 101 SER A CA 1
ATOM 818 C C . SER A 1 101 ? 5.973 4.976 -2.174 1.00 97.62 101 SER A C 1
ATOM 820 O O . SER A 1 101 ? 4.788 5.235 -1.953 1.00 97.62 101 SER A O 1
ATOM 822 N N . VAL A 1 102 ? 6.544 3.861 -1.704 1.00 95.56 102 VAL A N 1
ATOM 823 C CA . VAL A 1 102 ? 5.843 2.874 -0.864 1.00 95.56 102 VAL A CA 1
ATOM 824 C C . VAL A 1 102 ? 5.506 3.462 0.507 1.00 95.56 102 VAL A C 1
ATOM 826 O O . VAL A 1 102 ? 4.400 3.261 1.001 1.00 95.56 102 VAL A O 1
ATOM 829 N N . VAL A 1 103 ? 6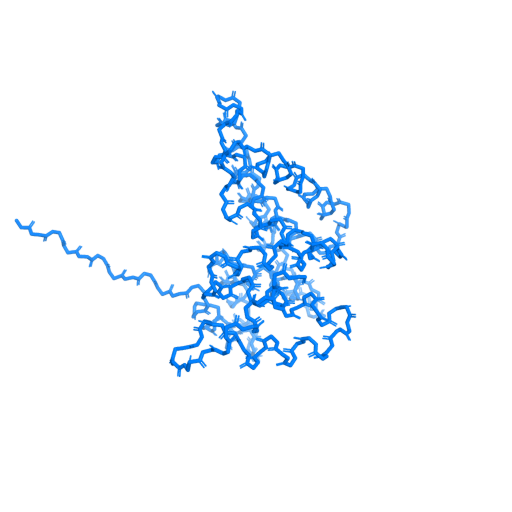.414 4.229 1.118 1.00 95.06 103 VAL A N 1
ATOM 830 C CA . VAL A 1 103 ? 6.133 4.919 2.385 1.00 95.06 103 VAL A CA 1
ATOM 831 C C . VAL A 1 103 ? 5.021 5.960 2.217 1.00 95.06 103 VAL A C 1
ATOM 833 O O . VAL A 1 103 ? 4.136 6.005 3.063 1.00 95.06 103 VAL A O 1
ATOM 836 N N . PHE A 1 104 ? 4.985 6.724 1.121 1.00 96.44 104 PHE A N 1
ATOM 837 C CA . PHE A 1 104 ? 3.886 7.653 0.829 1.00 96.44 104 PHE A CA 1
ATOM 838 C C . PHE A 1 104 ? 2.539 6.946 0.620 1.00 96.44 104 PHE A C 1
ATOM 840 O O . PHE A 1 104 ? 1.555 7.365 1.222 1.00 96.44 104 PHE A O 1
ATOM 847 N N . LEU A 1 105 ? 2.496 5.847 -0.145 1.00 93.81 105 LEU A N 1
ATOM 848 C CA . LEU A 1 105 ? 1.286 5.026 -0.325 1.00 93.81 105 LEU A CA 1
ATOM 849 C C . LEU A 1 105 ? 0.739 4.499 1.013 1.00 93.81 105 LEU A C 1
ATOM 851 O O . LEU A 1 105 ? -0.465 4.424 1.227 1.00 93.81 105 LEU A O 1
ATOM 855 N N . ARG A 1 106 ? 1.623 4.114 1.932 1.00 90.69 106 ARG A N 1
ATOM 856 C CA . ARG A 1 106 ? 1.215 3.642 3.259 1.00 90.69 106 ARG A CA 1
ATOM 857 C C . ARG A 1 106 ? 0.798 4.788 4.177 1.00 90.69 106 ARG A C 1
ATOM 859 O O . ARG A 1 106 ? -0.145 4.652 4.945 1.00 90.69 106 ARG A O 1
ATOM 866 N N . TYR A 1 107 ? 1.487 5.921 4.094 1.00 92.12 107 TYR A N 1
ATOM 867 C CA . TYR A 1 107 ? 1.189 7.107 4.890 1.00 92.12 107 TYR A CA 1
ATOM 868 C C . TYR A 1 107 ? -0.159 7.716 4.493 1.00 92.12 107 TYR A C 1
ATOM 870 O O . TYR A 1 107 ? -0.918 8.114 5.368 1.00 92.12 107 TYR A O 1
ATOM 878 N N . SER A 1 108 ? -0.532 7.685 3.206 1.00 91.75 108 SER A N 1
ATOM 879 C CA . SER A 1 108 ? -1.855 8.128 2.743 1.00 91.75 108 SER A CA 1
ATOM 880 C C . SER A 1 108 ? -3.021 7.341 3.362 1.00 91.75 108 SER A C 1
ATOM 882 O O . SER A 1 108 ? -4.133 7.859 3.410 1.00 91.75 108 SER A O 1
ATOM 884 N N . GLN A 1 109 ? -2.785 6.126 3.878 1.00 85.38 109 GLN A N 1
ATOM 885 C CA . GLN A 1 109 ? -3.810 5.304 4.537 1.00 85.38 109 GLN A CA 1
ATOM 886 C C . GLN A 1 109 ? -4.161 5.789 5.955 1.00 85.38 109 GLN A C 1
ATOM 888 O O . GLN A 1 109 ? -5.286 5.562 6.391 1.00 85.38 109 GLN A O 1
ATOM 893 N N . ILE A 1 110 ? -3.262 6.497 6.660 1.00 84.19 110 ILE A N 1
ATOM 894 C CA . ILE A 1 110 ? -3.566 7.069 7.991 1.00 84.19 110 ILE A CA 1
ATOM 895 C C . ILE A 1 110 ? -4.228 8.457 7.935 1.00 84.19 110 ILE A C 1
ATOM 897 O O . ILE A 1 110 ? -4.476 9.049 8.981 1.00 84.19 110 ILE A O 1
ATOM 901 N N . TRP A 1 111 ? -4.559 8.967 6.740 1.00 77.56 111 TRP A N 1
ATOM 902 C CA . TRP A 1 111 ? -5.242 10.255 6.534 1.00 77.56 111 TRP A CA 1
ATOM 903 C C . TRP A 1 111 ? -6.712 10.088 6.084 1.00 77.56 111 TRP A C 1
ATOM 905 O O . TRP A 1 111 ? -7.099 10.615 5.039 1.00 77.56 111 TRP A O 1
ATOM 915 N N . PRO A 1 112 ? -7.583 9.390 6.844 1.00 62.09 112 PRO A N 1
ATOM 916 C CA . PRO A 1 112 ? -8.955 9.076 6.424 1.00 62.09 112 PRO A CA 1
ATOM 917 C C . PRO A 1 112 ? -9.919 10.274 6.431 1.00 62.09 112 PRO A C 1
ATOM 919 O O . PRO A 1 112 ? -11.089 10.113 6.086 1.00 62.09 112 PRO A O 1
ATOM 922 N N . HIS A 1 113 ? -9.457 11.442 6.888 1.00 62.69 113 HIS A N 1
ATOM 923 C CA . HIS A 1 113 ? -10.233 12.679 7.044 1.00 62.69 113 HIS A CA 1
ATOM 924 C C . HIS A 1 113 ? -9.484 13.925 6.538 1.00 62.69 113 HIS A C 1
ATOM 926 O O . HIS A 1 113 ? -9.890 15.045 6.824 1.00 62.69 113 HIS A O 1
ATOM 932 N N . SER A 1 114 ? -8.396 13.731 5.790 1.00 77.31 114 SER A N 1
ATOM 933 C CA . SER A 1 114 ? -7.656 14.804 5.117 1.00 77.31 114 SER A CA 1
ATOM 934 C C . SER A 1 114 ? -7.438 14.373 3.665 1.00 77.31 114 SER A C 1
ATOM 936 O O . SER A 1 114 ? -6.361 13.853 3.338 1.00 77.31 114 SER A O 1
ATOM 938 N N . PRO A 1 115 ? -8.474 14.464 2.804 1.00 79.12 115 PRO A N 1
ATOM 939 C CA . PRO A 1 115 ? -8.387 14.031 1.411 1.00 79.12 115 PRO A CA 1
ATOM 940 C C . PRO A 1 115 ? -7.268 14.755 0.651 1.00 79.12 115 PRO A C 1
ATOM 942 O O . PRO A 1 115 ? -6.673 14.165 -0.248 1.00 79.12 115 PRO A O 1
ATOM 945 N N . GLU A 1 116 ? -6.902 15.968 1.066 1.00 87.19 116 GLU A N 1
ATOM 946 C CA . GLU A 1 116 ? -5.764 16.744 0.572 1.00 87.19 116 GLU A CA 1
ATOM 947 C C . GLU A 1 116 ? -4.446 16.008 0.851 1.00 87.19 116 GLU A C 1
ATOM 949 O O . GLU A 1 116 ? -3.673 15.750 -0.071 1.00 87.19 116 GLU A O 1
ATOM 954 N N . ASN A 1 117 ? -4.219 15.582 2.102 1.00 86.50 117 ASN A N 1
ATOM 955 C CA . ASN A 1 117 ? -3.025 14.827 2.500 1.00 86.50 117 ASN A CA 1
ATOM 956 C C . ASN A 1 117 ? -2.969 13.463 1.801 1.00 86.50 117 ASN A C 1
ATOM 958 O O . ASN A 1 117 ? -1.925 13.089 1.259 1.00 86.50 117 ASN A O 1
ATOM 962 N N . ARG A 1 118 ? -4.090 12.725 1.768 1.00 89.50 118 ARG A N 1
ATOM 963 C CA . ARG A 1 118 ? -4.178 11.429 1.071 1.00 89.50 118 ARG A CA 1
ATOM 964 C C . ARG A 1 118 ? -3.814 11.588 -0.409 1.00 89.50 118 ARG A C 1
ATOM 966 O O . ARG A 1 118 ? -2.941 10.876 -0.902 1.00 89.50 118 ARG A O 1
ATOM 973 N N . THR A 1 119 ? -4.427 12.557 -1.087 1.00 92.12 119 THR A N 1
ATOM 974 C CA . THR A 1 119 ? -4.198 12.847 -2.511 1.00 92.12 119 THR A CA 1
ATOM 975 C C . THR A 1 119 ? -2.769 13.320 -2.773 1.00 92.12 119 THR A C 1
ATOM 977 O O . THR A 1 119 ? -2.135 12.845 -3.714 1.00 92.12 119 THR A O 1
ATOM 980 N N . TYR A 1 120 ? -2.213 14.182 -1.916 1.00 94.25 120 TYR A N 1
ATOM 981 C CA . TYR A 1 120 ? -0.824 14.633 -2.007 1.00 94.25 120 TYR A CA 1
ATOM 982 C C . TYR A 1 120 ? 0.155 13.451 -1.993 1.00 94.25 120 TYR A C 1
ATOM 984 O O . TYR A 1 120 ? 0.959 13.309 -2.916 1.00 94.25 120 TYR A O 1
ATOM 992 N N . PHE A 1 121 ? 0.074 12.564 -0.995 1.00 95.81 121 PHE A N 1
ATOM 993 C CA . PHE A 1 121 ? 1.005 11.436 -0.885 1.00 95.81 121 PHE A CA 1
ATOM 994 C C . PHE A 1 121 ? 0.822 10.399 -2.004 1.00 95.81 121 PHE A C 1
ATOM 996 O O . PHE A 1 121 ? 1.822 9.897 -2.527 1.00 95.81 121 PHE A O 1
ATOM 1003 N N . LEU A 1 122 ? -0.413 10.131 -2.443 1.00 96.31 122 LEU A N 1
ATOM 1004 C CA . LEU A 1 122 ? -0.668 9.266 -3.601 1.00 96.31 122 LEU A CA 1
ATOM 1005 C C . LEU A 1 122 ? -0.086 9.856 -4.897 1.00 96.31 122 LEU A C 1
ATOM 1007 O O . LEU A 1 122 ? 0.617 9.150 -5.619 1.00 96.31 122 LEU A O 1
ATOM 1011 N N . ASN A 1 123 ? -0.267 11.155 -5.153 1.00 97.31 123 ASN A N 1
ATOM 1012 C CA . ASN A 1 123 ? 0.284 11.830 -6.335 1.00 97.31 123 ASN A CA 1
ATOM 1013 C C . ASN A 1 123 ? 1.818 11.901 -6.319 1.00 97.31 123 ASN A C 1
ATOM 1015 O O . ASN A 1 123 ? 2.460 11.704 -7.356 1.00 97.31 123 ASN A O 1
ATOM 1019 N N . GLN A 1 124 ? 2.430 12.122 -5.150 1.00 97.69 124 GLN A N 1
ATOM 1020 C CA . GLN A 1 124 ? 3.883 12.014 -4.990 1.00 97.69 124 GLN A CA 1
ATOM 1021 C C . GLN A 1 124 ? 4.360 10.589 -5.314 1.00 97.69 124 GLN A C 1
ATOM 1023 O O . GLN A 1 124 ? 5.272 10.418 -6.123 1.00 97.69 124 GLN A O 1
ATOM 1028 N N . SER A 1 125 ? 3.706 9.561 -4.762 1.00 98.06 125 SER A N 1
ATOM 1029 C CA . SER A 1 125 ? 4.030 8.155 -5.037 1.00 98.06 125 SER A CA 1
ATOM 1030 C C . SER A 1 125 ? 3.910 7.811 -6.530 1.00 98.06 125 SER A C 1
ATOM 1032 O O . SER A 1 125 ? 4.855 7.284 -7.123 1.00 98.06 125 SER A O 1
ATOM 1034 N N . LEU A 1 126 ? 2.800 8.200 -7.169 1.00 98.38 126 LEU A N 1
ATOM 1035 C CA . LEU A 1 126 ? 2.548 8.005 -8.599 1.00 98.38 126 LEU A CA 1
ATOM 1036 C C . LEU A 1 126 ? 3.615 8.685 -9.467 1.00 98.38 126 LEU A C 1
ATOM 1038 O O . LEU A 1 126 ? 4.106 8.086 -10.424 1.00 98.38 126 LEU A O 1
ATOM 1042 N N . THR A 1 127 ? 4.020 9.909 -9.116 1.00 98.00 127 THR A N 1
ATOM 1043 C CA . THR A 1 127 ? 5.071 10.655 -9.828 1.00 98.00 127 THR A CA 1
ATOM 1044 C C . THR A 1 127 ? 6.408 9.917 -9.787 1.00 98.00 127 THR A C 1
ATOM 1046 O O . THR A 1 127 ? 7.080 9.799 -10.813 1.00 98.00 127 THR A O 1
ATOM 1049 N N . MET A 1 128 ? 6.788 9.378 -8.626 1.00 97.50 128 MET A N 1
ATOM 1050 C CA . MET A 1 128 ? 8.024 8.604 -8.473 1.00 97.50 128 MET A CA 1
ATOM 1051 C C . MET A 1 128 ? 7.966 7.290 -9.262 1.00 97.50 128 MET A C 1
ATOM 1053 O O . MET A 1 128 ? 8.892 6.974 -10.007 1.00 97.50 128 MET A O 1
ATOM 1057 N N . LEU A 1 129 ? 6.851 6.561 -9.186 1.00 98.44 129 LEU A N 1
ATOM 1058 C CA . LEU A 1 129 ? 6.654 5.306 -9.919 1.00 98.44 129 LEU A CA 1
ATOM 1059 C C . LEU A 1 129 ? 6.631 5.519 -11.444 1.00 98.44 129 LEU A C 1
ATOM 1061 O O . LEU A 1 129 ? 7.204 4.722 -12.185 1.00 98.44 129 LEU A O 1
ATOM 1065 N N . ASN A 1 130 ? 6.069 6.634 -11.920 1.00 98.19 130 ASN A N 1
ATOM 1066 C CA . ASN A 1 130 ? 6.113 7.034 -13.330 1.00 98.19 130 ASN A CA 1
ATOM 1067 C C . ASN A 1 130 ? 7.526 7.374 -13.836 1.00 98.19 130 ASN A C 1
ATOM 1069 O O . ASN A 1 130 ? 7.771 7.254 -15.036 1.00 98.19 130 ASN A O 1
ATOM 1073 N N . ARG A 1 131 ? 8.463 7.765 -12.960 1.00 96.25 131 ARG A N 1
ATOM 1074 C CA . ARG A 1 131 ? 9.891 7.887 -13.308 1.00 96.25 131 ARG A CA 1
ATOM 1075 C C . ARG A 1 131 ? 10.560 6.512 -13.334 1.00 96.25 131 ARG A C 1
ATOM 1077 O O . ARG A 1 131 ? 11.211 6.171 -14.315 1.00 96.25 131 ARG A O 1
ATOM 1084 N N . LEU A 1 132 ? 10.325 5.690 -12.310 1.00 97.56 132 LEU A N 1
ATOM 1085 C CA . LEU A 1 132 ? 10.908 4.349 -12.176 1.00 97.56 132 LEU A CA 1
ATOM 1086 C C . LEU A 1 132 ? 10.565 3.405 -13.343 1.00 97.56 132 LEU A C 1
ATOM 1088 O O . LEU A 1 132 ? 11.425 2.651 -13.795 1.00 97.56 132 LEU A O 1
ATOM 1092 N N . ILE A 1 133 ? 9.342 3.463 -13.883 1.00 96.88 133 ILE A N 1
ATOM 1093 C CA . ILE A 1 133 ? 8.951 2.649 -15.051 1.00 96.88 133 ILE A CA 1
ATOM 1094 C C . ILE A 1 133 ? 9.558 3.117 -16.388 1.00 96.88 133 ILE A C 1
ATOM 1096 O O . ILE A 1 133 ? 9.418 2.403 -17.378 1.00 96.88 133 ILE A O 1
ATOM 1100 N N . ARG A 1 134 ? 10.222 4.285 -16.432 1.00 96.69 134 ARG A N 1
ATOM 1101 C CA . ARG A 1 134 ? 10.936 4.813 -17.615 1.00 96.69 134 ARG A CA 1
ATOM 1102 C C . ARG A 1 134 ? 12.433 4.478 -17.624 1.00 96.69 134 ARG A C 1
ATOM 1104 O O . ARG A 1 134 ? 13.122 4.830 -18.576 1.00 96.69 134 ARG A O 1
ATOM 1111 N N . LEU A 1 135 ? 12.948 3.823 -16.581 1.00 94.69 135 LEU A N 1
ATOM 1112 C CA . LEU A 1 135 ? 14.325 3.325 -16.556 1.00 94.69 135 LEU A CA 1
ATOM 1113 C C . LEU A 1 135 ? 14.535 2.272 -17.655 1.00 94.69 135 LEU A C 1
ATOM 1115 O O . LEU A 1 135 ? 13.619 1.516 -17.963 1.00 94.69 135 LEU A O 1
ATOM 1119 N N . VAL A 1 136 ? 15.761 2.166 -18.184 1.00 91.38 136 VAL A N 1
ATOM 1120 C CA . VAL A 1 136 ? 16.133 1.239 -19.281 1.00 91.38 136 VAL A CA 1
ATOM 1121 C C . VAL A 1 136 ? 15.747 -0.220 -18.989 1.00 91.38 136 VAL A C 1
ATOM 1123 O O . VAL A 1 136 ? 15.412 -0.978 -19.896 1.00 91.38 136 VAL A O 1
ATOM 1126 N N . ARG A 1 137 ? 15.777 -0.626 -17.714 1.00 91.00 137 ARG A N 1
ATOM 1127 C CA . ARG A 1 137 ? 15.314 -1.936 -17.235 1.00 91.00 137 ARG A CA 1
ATOM 1128 C C . ARG A 1 137 ? 14.378 -1.729 -16.035 1.00 91.00 137 ARG A C 1
ATOM 1130 O O . ARG A 1 137 ? 14.852 -1.739 -14.899 1.00 91.00 137 ARG A O 1
ATOM 1137 N N . PRO A 1 138 ? 13.073 -1.487 -16.255 1.00 92.25 138 PRO A N 1
ATOM 1138 C CA . PRO A 1 138 ? 12.142 -1.194 -15.175 1.00 92.25 138 PRO A CA 1
ATOM 1139 C C . PRO A 1 138 ? 11.767 -2.487 -14.442 1.00 92.25 138 PRO A C 1
ATOM 1141 O O . PRO A 1 138 ? 11.388 -3.484 -15.056 1.00 92.25 138 PRO A O 1
ATOM 1144 N N . GLU A 1 139 ? 11.849 -2.484 -13.114 1.00 96.19 139 GLU A N 1
ATOM 1145 C CA . GLU A 1 139 ? 11.519 -3.665 -12.321 1.00 96.19 139 GLU A CA 1
ATOM 1146 C C . GLU A 1 139 ? 10.004 -3.902 -12.241 1.00 96.19 139 GLU A C 1
ATOM 1148 O O . GLU A 1 139 ? 9.214 -2.980 -12.039 1.00 96.19 139 GLU A O 1
ATOM 1153 N N . LEU A 1 140 ? 9.599 -5.174 -12.274 1.00 95.50 140 LEU A N 1
ATOM 1154 C CA . LEU A 1 140 ? 8.204 -5.617 -12.127 1.00 95.50 140 LEU A CA 1
ATOM 1155 C C . LEU A 1 140 ? 7.475 -5.024 -10.913 1.00 95.50 140 LEU A C 1
ATOM 1157 O O . LEU A 1 140 ? 6.293 -4.695 -10.996 1.00 95.50 140 LEU A O 1
ATOM 1161 N N . LYS A 1 141 ? 8.191 -4.829 -9.799 1.00 96.62 141 LYS A N 1
ATOM 1162 C CA . LYS A 1 141 ? 7.635 -4.226 -8.581 1.00 96.62 141 LYS A CA 1
ATOM 1163 C C . LYS A 1 141 ? 7.155 -2.784 -8.795 1.00 96.62 141 LYS A C 1
ATOM 1165 O O . LYS A 1 141 ? 6.215 -2.370 -8.128 1.00 96.62 141 LYS A O 1
ATOM 1170 N N . TYR A 1 142 ? 7.737 -2.033 -9.734 1.00 98.12 142 TYR A N 1
ATOM 1171 C CA . TYR A 1 142 ? 7.311 -0.661 -10.029 1.00 98.12 142 TYR A CA 1
ATOM 1172 C C . TYR A 1 142 ? 5.905 -0.637 -10.645 1.00 98.12 142 TYR A C 1
ATOM 1174 O O . TYR A 1 142 ? 5.082 0.179 -10.241 1.00 98.12 142 TYR A O 1
ATOM 1182 N N . PHE A 1 143 ? 5.600 -1.574 -11.552 1.00 98.38 143 PHE A N 1
ATOM 1183 C CA . PHE A 1 143 ? 4.252 -1.742 -12.104 1.00 98.38 143 PHE A CA 1
ATOM 1184 C C . PHE A 1 143 ? 3.264 -2.167 -11.012 1.00 98.38 143 PHE A C 1
ATOM 1186 O O . PHE A 1 143 ? 2.225 -1.535 -10.868 1.00 98.38 143 PHE A O 1
ATOM 1193 N N . TYR A 1 144 ? 3.623 -3.140 -10.164 1.00 98.19 144 TYR A N 1
ATOM 1194 C CA . TYR A 1 144 ? 2.776 -3.568 -9.040 1.00 98.19 144 TYR A CA 1
ATOM 1195 C C . TYR A 1 144 ? 2.391 -2.410 -8.105 1.00 98.19 144 TYR A C 1
ATOM 1197 O O . TYR A 1 144 ? 1.207 -2.174 -7.862 1.00 98.19 144 TYR A O 1
ATOM 1205 N N . TYR A 1 145 ? 3.375 -1.648 -7.616 1.00 98.19 145 TYR A N 1
ATOM 1206 C CA . TYR A 1 145 ? 3.095 -0.513 -6.736 1.00 98.19 145 TYR A CA 1
ATOM 1207 C C . TYR A 1 145 ? 2.356 0.620 -7.457 1.00 98.19 145 TYR A C 1
ATOM 1209 O O . TYR A 1 145 ? 1.533 1.282 -6.829 1.00 98.19 145 TYR A O 1
ATOM 1217 N N . ARG A 1 146 ? 2.582 0.831 -8.763 1.00 98.56 146 ARG A N 1
ATOM 1218 C CA . ARG A 1 146 ? 1.827 1.831 -9.534 1.00 98.56 146 ARG A CA 1
ATOM 1219 C C . ARG A 1 146 ? 0.369 1.429 -9.730 1.00 98.56 146 ARG A C 1
ATOM 1221 O O . ARG A 1 146 ? -0.494 2.282 -9.550 1.00 98.56 146 ARG A O 1
ATOM 1228 N N . GLY A 1 147 ? 0.095 0.154 -10.003 1.00 98.19 147 GLY A N 1
ATOM 1229 C CA . GLY A 1 147 ? -1.263 -0.385 -10.039 1.00 98.19 147 GLY A CA 1
ATOM 1230 C C . GLY A 1 147 ? -1.982 -0.183 -8.706 1.00 98.19 147 GLY A C 1
ATOM 1231 O O . GLY A 1 147 ? -3.102 0.317 -8.682 1.00 98.19 147 GLY A O 1
ATOM 1232 N N . PHE A 1 148 ? -1.298 -0.447 -7.587 1.00 97.12 148 PHE A N 1
ATOM 1233 C CA . PHE A 1 148 ? -1.854 -0.202 -6.254 1.00 97.12 148 PHE A CA 1
ATOM 1234 C C . PHE A 1 148 ? -2.153 1.288 -6.011 1.00 97.12 148 PHE A C 1
ATOM 1236 O O . PHE A 1 148 ? -3.255 1.628 -5.595 1.00 97.12 148 PHE A O 1
ATOM 1243 N N . VAL A 1 149 ? -1.215 2.195 -6.311 1.00 97.81 149 VAL A N 1
ATOM 1244 C CA . VAL A 1 149 ? -1.432 3.650 -6.163 1.00 97.81 149 VAL A CA 1
ATOM 1245 C C . VAL A 1 149 ? -2.573 4.144 -7.056 1.00 97.81 149 VAL A C 1
ATOM 1247 O O . VAL A 1 149 ? -3.387 4.947 -6.612 1.00 97.81 149 VAL A O 1
ATOM 1250 N N . ARG A 1 150 ? -2.673 3.648 -8.292 1.00 98.31 150 ARG A N 1
ATOM 1251 C CA . ARG A 1 150 ? -3.763 3.982 -9.219 1.00 98.31 150 ARG A CA 1
ATOM 1252 C C . ARG A 1 150 ? -5.120 3.507 -8.718 1.00 98.31 150 ARG A C 1
ATOM 1254 O O . ARG A 1 150 ? -6.055 4.298 -8.737 1.00 98.31 150 ARG A O 1
ATOM 1261 N N . LYS A 1 151 ? -5.207 2.283 -8.186 1.00 96.88 151 LYS A N 1
ATOM 1262 C CA . LYS A 1 151 ? -6.405 1.776 -7.500 1.00 96.88 151 LYS A CA 1
ATOM 1263 C C . LYS A 1 151 ? -6.820 2.704 -6.353 1.00 96.88 151 LYS A C 1
ATOM 1265 O O . LYS A 1 151 ? -7.968 3.114 -6.291 1.00 96.88 151 LYS A O 1
ATOM 1270 N N . GLU A 1 152 ? -5.881 3.106 -5.493 1.00 93.62 152 GLU A N 1
ATOM 1271 C CA . GLU A 1 152 ? -6.159 4.029 -4.379 1.00 93.62 152 GLU A CA 1
ATOM 1272 C C . GLU A 1 152 ? -6.597 5.438 -4.836 1.00 93.62 152 GLU A C 1
ATOM 1274 O O . GLU A 1 152 ? -7.275 6.140 -4.081 1.00 93.62 152 GLU A O 1
ATOM 1279 N N . ILE A 1 153 ? -6.226 5.861 -6.048 1.00 95.12 153 ILE A N 1
ATOM 1280 C CA . ILE A 1 153 ? -6.669 7.117 -6.681 1.00 95.12 153 ILE A CA 1
ATOM 1281 C C . ILE A 1 153 ? -8.040 6.962 -7.380 1.00 95.12 153 ILE A C 1
ATOM 1283 O O . ILE A 1 153 ? -8.720 7.962 -7.589 1.00 95.12 153 ILE A O 1
ATOM 1287 N N . GLY A 1 154 ? -8.462 5.738 -7.721 1.00 95.38 154 GLY A N 1
ATOM 1288 C CA . GLY A 1 154 ? -9.656 5.453 -8.535 1.00 95.38 154 GLY A CA 1
ATOM 1289 C C . GLY A 1 154 ? -9.382 5.278 -10.040 1.00 95.38 154 GLY A C 1
ATOM 1290 O O . GLY A 1 154 ? -10.307 5.085 -10.825 1.00 95.38 154 GLY A O 1
ATOM 1291 N N . ASP A 1 155 ? -8.115 5.290 -10.471 1.00 97.88 155 ASP A N 1
ATOM 1292 C CA . ASP A 1 155 ? -7.685 4.995 -11.851 1.00 97.88 155 ASP A CA 1
ATOM 1293 C C . ASP A 1 155 ? -7.651 3.470 -12.093 1.00 97.88 155 ASP A C 1
ATOM 1295 O O . ASP A 1 155 ? -6.614 2.864 -12.384 1.00 97.88 155 ASP A O 1
ATOM 1299 N N . PHE A 1 156 ? -8.808 2.819 -11.926 1.00 98.06 156 PHE A N 1
ATOM 1300 C CA . PHE A 1 156 ? -8.940 1.360 -11.993 1.00 98.06 156 PHE A CA 1
ATOM 1301 C C . PHE A 1 156 ? -8.547 0.802 -13.366 1.00 98.06 156 PHE A C 1
ATOM 1303 O O . PHE A 1 156 ? -7.869 -0.221 -13.443 1.00 98.06 156 PHE A O 1
ATOM 1310 N N . ARG A 1 157 ? -8.889 1.494 -14.464 1.00 97.81 157 ARG A N 1
ATOM 1311 C CA . ARG A 1 157 ? -8.543 1.055 -15.831 1.00 97.81 157 ARG A CA 1
ATOM 1312 C C . ARG A 1 157 ? -7.032 0.976 -16.039 1.00 97.81 157 ARG A C 1
ATOM 1314 O O . ARG A 1 157 ? -6.538 -0.015 -16.579 1.00 97.81 157 ARG A O 1
ATOM 1321 N N . SER A 1 158 ? -6.274 1.971 -15.579 1.00 98.06 158 SER A N 1
ATOM 1322 C CA . SER A 1 158 ? -4.817 1.912 -15.711 1.00 98.06 158 SER A CA 1
ATOM 1323 C C . SER A 1 158 ? -4.168 1.003 -14.664 1.00 98.06 158 SER A C 1
ATOM 1325 O O . SER A 1 158 ? -3.107 0.435 -14.935 1.00 98.06 158 SER A O 1
ATOM 1327 N N . ALA A 1 159 ? -4.797 0.818 -13.497 1.00 98.44 159 ALA A N 1
ATOM 1328 C CA . ALA A 1 159 ? -4.379 -0.178 -12.513 1.00 98.44 159 ALA A CA 1
ATOM 1329 C C . ALA A 1 159 ? -4.492 -1.611 -13.063 1.00 98.44 159 ALA A C 1
ATOM 1331 O O . ALA A 1 159 ? -3.543 -2.383 -12.927 1.00 98.44 159 ALA A O 1
ATOM 1332 N N . VAL A 1 160 ? -5.579 -1.943 -13.775 1.00 97.50 160 VAL A N 1
ATOM 1333 C CA . VAL A 1 160 ? -5.745 -3.223 -14.497 1.00 97.50 160 VAL A CA 1
ATOM 1334 C C . VAL A 1 160 ? -4.577 -3.473 -15.456 1.00 97.50 160 VAL A C 1
ATOM 1336 O O . VAL A 1 160 ? -4.028 -4.573 -15.465 1.00 97.50 160 VAL A O 1
ATOM 1339 N N . SER A 1 161 ? -4.151 -2.465 -16.228 1.00 96.50 161 SER A N 1
ATOM 1340 C CA . SER A 1 161 ? -2.999 -2.586 -17.139 1.00 96.50 161 SER A CA 1
ATOM 1341 C C . SER A 1 161 ? -1.693 -2.895 -16.390 1.00 96.50 161 SER A C 1
ATOM 1343 O O . SE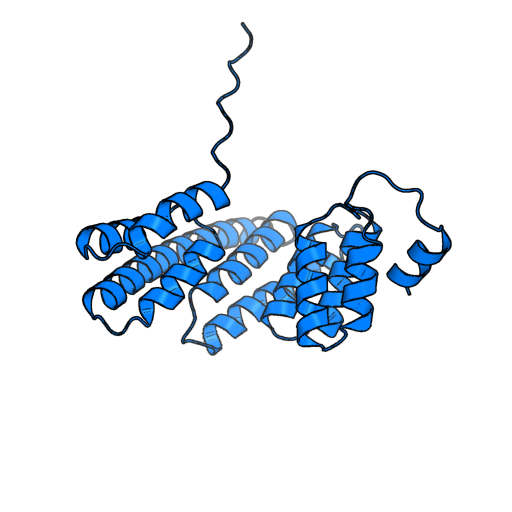R A 1 161 ? -0.956 -3.811 -16.765 1.00 96.50 161 SER A O 1
ATOM 1345 N N . ASP A 1 162 ? -1.434 -2.187 -15.287 1.00 98.19 162 ASP A N 1
ATOM 1346 C CA . ASP A 1 162 ? -0.256 -2.412 -14.446 1.00 98.19 162 ASP A CA 1
ATOM 1347 C C . ASP A 1 162 ? -0.263 -3.811 -13.796 1.00 98.19 162 ASP A C 1
ATOM 1349 O O . ASP A 1 162 ? 0.753 -4.510 -13.834 1.00 98.19 162 ASP A O 1
ATOM 1353 N N . PHE A 1 163 ? -1.401 -4.265 -13.260 1.00 96.50 163 PHE A N 1
ATOM 1354 C CA . PHE A 1 163 ? -1.524 -5.593 -12.650 1.00 96.50 163 PHE A CA 1
ATOM 1355 C C . PHE A 1 163 ? -1.448 -6.729 -13.676 1.00 96.50 163 PHE A C 1
ATOM 1357 O O . PHE A 1 163 ? -0.722 -7.697 -13.443 1.00 96.50 163 PHE A O 1
ATOM 1364 N N . ARG A 1 164 ? -2.098 -6.599 -14.843 1.00 94.19 164 ARG A N 1
ATOM 1365 C CA . ARG A 1 164 ? -1.953 -7.549 -15.962 1.00 94.19 164 ARG A CA 1
ATOM 1366 C C . ARG A 1 164 ? -0.493 -7.694 -16.382 1.00 94.19 164 ARG A C 1
ATOM 1368 O O . ARG A 1 164 ? -0.020 -8.815 -16.547 1.00 94.19 164 ARG A O 1
ATOM 1375 N N . LYS A 1 165 ? 0.255 -6.587 -16.475 1.00 94.00 165 LYS A N 1
ATOM 1376 C CA . LYS A 1 165 ? 1.691 -6.629 -16.784 1.00 94.00 165 LYS A CA 1
ATOM 1377 C C . LYS A 1 165 ? 2.496 -7.376 -15.718 1.00 94.00 165 LYS A C 1
ATOM 1379 O O . LYS A 1 165 ? 3.405 -8.121 -16.071 1.00 94.00 165 LYS A O 1
ATOM 1384 N N . VAL A 1 166 ? 2.165 -7.231 -14.433 1.00 94.75 166 VAL A N 1
ATOM 1385 C CA . VAL A 1 166 ? 2.809 -8.016 -13.362 1.00 94.75 166 VAL A CA 1
ATOM 1386 C C . VAL A 1 166 ? 2.501 -9.506 -13.504 1.00 94.75 166 VAL A C 1
ATOM 1388 O O . VAL A 1 166 ? 3.420 -10.323 -13.454 1.00 94.75 166 VAL A O 1
ATOM 1391 N N . LEU A 1 167 ? 1.233 -9.850 -13.727 1.00 91.12 167 LEU A N 1
ATOM 1392 C CA . LEU A 1 167 ? 0.760 -11.230 -13.843 1.00 91.12 167 LEU A CA 1
ATOM 1393 C C . LEU A 1 167 ? 1.270 -11.932 -15.107 1.00 91.12 167 LEU A C 1
ATOM 1395 O O . LEU A 1 167 ? 1.542 -13.124 -15.056 1.00 91.12 167 LEU A O 1
ATOM 1399 N N . HIS A 1 168 ? 1.494 -11.207 -16.205 1.00 87.69 168 HIS A N 1
ATOM 1400 C CA . HIS A 1 168 ? 2.095 -11.758 -17.420 1.00 87.69 168 HIS A CA 1
ATOM 1401 C C . HIS A 1 168 ? 3.492 -12.355 -17.166 1.00 87.69 168 HIS A C 1
ATOM 1403 O O . HIS A 1 168 ? 3.769 -13.479 -17.576 1.00 87.69 168 HIS A O 1
ATOM 1409 N N . PHE A 1 169 ? 4.362 -11.636 -16.447 1.00 88.38 169 PHE A N 1
ATOM 1410 C CA . PHE A 1 169 ? 5.715 -12.119 -16.130 1.00 88.38 169 PHE A CA 1
ATOM 1411 C C . PHE A 1 169 ? 5.789 -12.949 -14.840 1.00 88.38 169 PHE A C 1
ATOM 1413 O O . PHE A 1 169 ? 6.742 -13.704 -14.647 1.00 88.38 169 PHE A O 1
ATOM 1420 N N . LYS A 1 170 ? 4.831 -12.783 -13.920 1.00 88.31 170 LYS A N 1
ATOM 1421 C CA . LYS A 1 170 ? 4.740 -13.532 -12.659 1.00 88.31 170 LYS A CA 1
ATOM 1422 C C . LYS A 1 170 ? 3.289 -13.943 -12.384 1.00 88.31 170 LYS A C 1
ATOM 1424 O O . LYS A 1 170 ? 2.643 -13.318 -11.540 1.00 88.31 170 LYS A O 1
ATOM 1429 N N . PRO A 1 171 ? 2.782 -15.010 -13.029 1.00 86.62 171 PRO A N 1
ATOM 1430 C CA . PRO A 1 171 ? 1.385 -15.410 -12.881 1.00 86.62 171 PRO A CA 1
ATOM 1431 C C . PRO A 1 171 ? 0.974 -15.667 -11.429 1.00 86.62 171 PRO A C 1
ATOM 1433 O O . PRO A 1 171 ? -0.058 -15.170 -11.001 1.00 86.62 171 PRO A O 1
ATOM 1436 N N . GLY A 1 172 ? 1.825 -16.314 -10.625 1.00 85.44 172 GLY A N 1
ATOM 1437 C CA . GLY A 1 172 ? 1.581 -16.558 -9.194 1.00 85.44 172 GLY A CA 1
ATOM 1438 C C . GLY A 1 172 ? 1.666 -15.334 -8.262 1.00 85.44 172 GLY A C 1
ATOM 1439 O O . GLY A 1 172 ? 1.741 -15.507 -7.048 1.00 85.44 172 GLY A O 1
ATOM 1440 N N . HIS A 1 173 ? 1.701 -14.094 -8.767 1.00 87.88 173 HIS A N 1
ATOM 1441 C CA . HIS A 1 173 ? 1.820 -12.896 -7.926 1.00 87.88 173 HIS A CA 1
ATOM 1442 C C . HIS A 1 173 ? 0.479 -12.507 -7.269 1.00 87.88 173 HIS A C 1
ATOM 1444 O O . HIS A 1 173 ? -0.209 -11.590 -7.723 1.00 87.88 173 HIS A O 1
ATOM 1450 N N . TRP A 1 174 ? 0.134 -13.170 -6.160 1.00 89.75 174 TRP A N 1
ATOM 1451 C CA . TRP A 1 174 ? -1.159 -13.048 -5.463 1.00 89.75 174 TRP A CA 1
ATOM 1452 C C . TRP A 1 174 ? -1.649 -11.608 -5.239 1.00 89.75 174 TRP A C 1
ATOM 1454 O O . TRP A 1 174 ? -2.768 -11.278 -5.613 1.00 89.75 174 TRP A O 1
ATOM 1464 N N . GLY A 1 175 ? -0.800 -10.701 -4.741 1.00 89.75 175 GLY A N 1
ATOM 1465 C CA . GLY A 1 175 ? -1.202 -9.302 -4.521 1.00 89.75 175 GLY A CA 1
ATOM 1466 C C . GLY A 1 175 ? -1.576 -8.534 -5.800 1.00 89.75 175 GLY A C 1
ATOM 1467 O O . GLY A 1 175 ? -2.341 -7.578 -5.740 1.00 89.75 175 GLY A O 1
ATOM 1468 N N . ALA A 1 176 ? -1.068 -8.951 -6.966 1.00 92.25 176 ALA A N 1
ATOM 1469 C CA . ALA A 1 176 ? -1.436 -8.356 -8.255 1.00 92.25 176 ALA A CA 1
ATOM 1470 C C . ALA A 1 176 ? -2.706 -9.000 -8.823 1.00 92.25 176 ALA A C 1
ATOM 1472 O O . ALA A 1 176 ? -3.484 -8.324 -9.486 1.00 92.25 176 ALA A O 1
ATOM 1473 N N . PHE A 1 177 ? -2.933 -10.284 -8.531 1.00 93.12 177 PHE A N 1
ATOM 1474 C CA . PHE A 1 177 ? -4.181 -10.977 -8.835 1.00 93.12 177 PHE A CA 1
ATOM 1475 C C . PHE A 1 177 ? -5.354 -10.379 -8.048 1.00 93.12 177 PHE A C 1
ATOM 1477 O O . PHE A 1 177 ? -6.337 -9.973 -8.658 1.00 93.12 177 PHE A O 1
ATOM 1484 N N . LEU A 1 178 ? -5.215 -10.212 -6.727 1.00 93.06 178 LEU A N 1
ATOM 1485 C CA . LEU A 1 178 ? -6.226 -9.534 -5.906 1.00 93.06 178 LEU A CA 1
ATOM 1486 C C . LEU A 1 178 ? -6.460 -8.092 -6.373 1.00 93.06 178 LEU A C 1
ATOM 1488 O O . LEU A 1 178 ? -7.600 -7.718 -6.624 1.00 93.06 178 LEU A O 1
ATOM 1492 N N . GLY A 1 179 ? -5.394 -7.313 -6.594 1.00 93.88 179 GLY A N 1
ATOM 1493 C CA . GLY A 1 179 ? -5.521 -5.945 -7.109 1.00 93.88 179 GLY A CA 1
ATOM 1494 C C . GLY A 1 179 ? -6.219 -5.862 -8.474 1.00 93.88 179 GLY A C 1
ATOM 1495 O O . GLY A 1 179 ? -6.982 -4.927 -8.711 1.00 93.88 179 GLY A O 1
ATOM 1496 N N . LEU A 1 180 ? -6.011 -6.847 -9.358 1.00 95.94 180 LEU A N 1
ATOM 1497 C CA . LEU A 1 180 ? -6.742 -6.969 -10.622 1.00 95.94 180 LEU A CA 1
ATOM 1498 C C . LEU A 1 180 ? -8.232 -7.247 -10.382 1.00 95.94 180 LEU A C 1
ATOM 1500 O O . LEU A 1 180 ? -9.061 -6.563 -10.974 1.00 95.94 180 LEU A O 1
ATOM 1504 N N . LEU A 1 181 ? -8.573 -8.213 -9.523 1.00 95.62 181 LEU A N 1
ATOM 1505 C CA . LEU A 1 181 ? -9.965 -8.549 -9.203 1.00 95.62 181 LEU A CA 1
ATOM 1506 C C . LEU A 1 181 ? -10.720 -7.367 -8.586 1.00 95.62 181 LEU A C 1
ATOM 1508 O O . LEU A 1 181 ? -11.816 -7.055 -9.039 1.00 95.62 181 LEU A O 1
ATOM 1512 N N . GLU A 1 182 ? -10.109 -6.679 -7.619 1.00 95.81 182 GLU A N 1
ATOM 1513 C CA . GLU A 1 182 ? -10.650 -5.459 -7.009 1.00 95.81 182 GLU A CA 1
ATOM 1514 C C . GLU A 1 182 ? -10.928 -4.388 -8.076 1.00 95.81 182 GLU A C 1
ATOM 1516 O O . GLU A 1 182 ? -12.033 -3.862 -8.152 1.00 95.81 182 GLU A O 1
ATOM 1521 N N . CYS A 1 183 ? -9.970 -4.108 -8.969 1.00 97.69 183 CYS A N 1
ATOM 1522 C CA . CYS A 1 183 ? -10.176 -3.110 -10.024 1.00 97.69 183 CYS A CA 1
ATOM 1523 C C . CYS A 1 183 ? -11.250 -3.522 -11.043 1.00 97.69 183 CYS A C 1
ATOM 1525 O O . CYS A 1 183 ? -11.959 -2.659 -11.549 1.00 97.69 183 CYS A O 1
ATOM 1527 N N . LEU A 1 184 ? -11.379 -4.814 -11.368 1.00 96.31 184 LEU A N 1
ATOM 1528 C CA . LEU A 1 184 ? -12.446 -5.303 -12.249 1.00 96.31 184 LEU A CA 1
ATOM 1529 C C . LEU A 1 184 ? -13.824 -5.219 -11.576 1.00 96.31 184 LEU A C 1
ATOM 1531 O O . LEU A 1 184 ? -14.808 -4.955 -12.264 1.00 96.31 184 LEU A O 1
ATOM 1535 N N . PHE A 1 185 ? -13.893 -5.409 -10.255 1.00 96.69 185 PHE A N 1
ATOM 1536 C CA . PHE A 1 185 ? -15.120 -5.277 -9.465 1.00 96.69 185 PHE A CA 1
ATOM 1537 C C . PHE A 1 185 ? -15.604 -3.826 -9.432 1.00 96.69 185 PHE A C 1
ATOM 1539 O O . PHE A 1 185 ? -16.748 -3.561 -9.790 1.00 96.69 185 PHE A O 1
ATOM 1546 N N . GLU A 1 186 ? -14.711 -2.881 -9.127 1.00 97.25 186 GLU A N 1
ATOM 1547 C CA . GLU A 1 186 ? -14.998 -1.437 -9.152 1.00 97.25 186 GLU A CA 1
ATOM 1548 C C . GLU A 1 186 ? -15.376 -0.922 -10.559 1.00 97.25 186 GLU A C 1
ATOM 1550 O O . GLU A 1 186 ? -16.087 0.070 -10.701 1.00 97.25 186 GLU A O 1
ATOM 1555 N N . LEU A 1 187 ? -14.937 -1.609 -11.622 1.00 96.50 187 LEU A N 1
ATOM 1556 C CA . LEU A 1 187 ? -15.335 -1.327 -13.008 1.00 96.50 187 LEU A CA 1
ATOM 1557 C C . LEU A 1 187 ? -16.623 -2.049 -13.452 1.00 96.50 187 LEU A C 1
ATOM 1559 O O . LEU A 1 187 ? -17.061 -1.842 -14.584 1.00 96.50 187 LEU A O 1
ATOM 1563 N N . GLY A 1 188 ? -17.212 -2.910 -12.615 1.00 95.81 188 GLY A N 1
ATOM 1564 C CA . GLY A 1 188 ? -18.382 -3.727 -12.961 1.00 95.81 188 GLY A CA 1
ATOM 1565 C C . GLY A 1 188 ? -18.118 -4.811 -14.018 1.00 95.81 188 GLY A C 1
ATOM 1566 O O . GLY A 1 188 ? -19.053 -5.345 -14.614 1.00 95.81 188 GLY A O 1
ATOM 1567 N N . GLU A 1 189 ? -16.857 -5.167 -14.285 1.00 94.19 189 GLU A N 1
ATOM 1568 C CA . GLU A 1 189 ? -16.471 -6.119 -15.337 1.00 94.19 189 GLU A CA 1
ATOM 1569 C C . GLU A 1 189 ? -16.571 -7.586 -14.863 1.00 94.19 189 GLU A C 1
ATOM 1571 O O . GLU A 1 189 ? -15.639 -8.380 -15.018 1.00 94.19 189 GLU A O 1
ATOM 1576 N N . PHE A 1 190 ? -17.721 -7.971 -14.297 1.00 91.62 190 PHE A N 1
ATOM 1577 C CA . PHE A 1 190 ? -17.950 -9.273 -13.647 1.00 91.62 190 PHE A CA 1
ATOM 1578 C C . PHE A 1 190 ? -17.642 -10.487 -14.542 1.00 91.62 190 PHE A C 1
ATOM 1580 O O . PHE A 1 190 ? -17.039 -11.458 -14.084 1.00 91.62 190 PHE A O 1
ATOM 1587 N N . ASN A 1 191 ? -17.934 -10.405 -15.844 1.00 88.94 191 ASN A N 1
ATOM 1588 C CA . ASN A 1 191 ? -17.584 -11.455 -16.812 1.00 88.94 191 ASN A CA 1
ATOM 1589 C C . ASN A 1 191 ? -16.062 -11.704 -16.875 1.00 88.94 191 ASN A C 1
ATOM 1591 O O . ASN A 1 191 ? -15.612 -12.841 -17.019 1.00 88.94 191 ASN A O 1
ATOM 1595 N N . LYS A 1 192 ? -15.249 -10.646 -16.728 1.00 89.31 192 LYS A N 1
ATOM 1596 C CA . LYS A 1 192 ? -13.785 -10.769 -16.681 1.00 89.31 192 LYS A CA 1
ATOM 1597 C C . LYS A 1 192 ? -13.309 -11.292 -15.329 1.00 89.31 192 LYS A C 1
ATOM 1599 O O . LYS A 1 192 ? -12.323 -12.017 -15.313 1.00 89.31 192 LYS A O 1
ATOM 1604 N N . ILE A 1 193 ? -14.000 -10.990 -14.226 1.00 89.69 193 ILE A N 1
ATOM 1605 C CA . ILE A 1 193 ? -13.716 -11.572 -12.899 1.00 89.69 193 ILE A CA 1
ATOM 1606 C C . ILE A 1 193 ? -13.858 -13.094 -12.945 1.00 89.69 193 ILE A C 1
ATOM 1608 O O . ILE A 1 193 ? -12.921 -13.796 -12.572 1.00 89.69 193 ILE A O 1
ATOM 1612 N N . GLN A 1 194 ? -14.980 -13.606 -13.464 1.00 85.38 194 GLN A N 1
ATOM 1613 C CA . GLN A 1 194 ? -15.211 -15.049 -13.590 1.00 85.38 194 GLN A CA 1
ATOM 1614 C C . GLN A 1 194 ? -14.108 -15.723 -14.420 1.00 85.38 194 GLN A C 1
ATOM 1616 O O . GLN A 1 194 ? -13.518 -16.707 -13.976 1.00 85.38 194 GLN A O 1
ATOM 1621 N N . MET A 1 195 ? -13.766 -15.149 -15.579 1.00 83.44 195 MET A N 1
ATOM 1622 C CA . MET A 1 195 ? -12.666 -15.628 -16.422 1.00 83.44 195 MET A CA 1
ATOM 1623 C C . MET A 1 195 ? -11.311 -15.591 -15.688 1.00 83.44 195 MET A C 1
ATOM 1625 O O . MET A 1 195 ? -10.553 -16.557 -15.730 1.00 83.44 195 MET A O 1
ATOM 1629 N N . VAL A 1 196 ? -10.989 -14.489 -15.007 1.00 84.88 196 VAL A N 1
ATOM 1630 C CA . VAL A 1 196 ? -9.713 -14.322 -14.298 1.00 84.88 196 VAL A CA 1
ATOM 1631 C C . VAL A 1 196 ? -9.587 -15.327 -13.153 1.00 84.88 196 VAL A C 1
ATOM 1633 O O . VAL A 1 196 ? -8.526 -15.926 -13.023 1.00 84.88 196 VAL A O 1
ATOM 1636 N N . ILE A 1 197 ? -10.650 -15.575 -12.380 1.00 85.62 197 ILE A N 1
ATOM 1637 C CA . ILE A 1 197 ? -10.659 -16.587 -11.309 1.00 85.62 197 ILE A CA 1
ATOM 1638 C C . ILE A 1 197 ? -10.511 -18.001 -11.886 1.00 85.62 197 ILE A C 1
ATOM 1640 O O . ILE A 1 197 ? -9.675 -18.764 -11.408 1.00 85.62 197 ILE A O 1
ATOM 1644 N N . GLN A 1 198 ? -11.278 -18.344 -12.926 1.00 80.56 198 GLN A N 1
ATOM 1645 C CA . GLN A 1 198 ? -11.297 -19.690 -13.509 1.00 80.56 198 GLN A CA 1
ATOM 1646 C C . GLN A 1 198 ? -9.963 -20.096 -14.160 1.00 80.56 198 GLN A C 1
ATOM 1648 O O . GLN A 1 198 ? -9.609 -21.273 -14.148 1.00 80.56 198 GLN A O 1
ATOM 1653 N N . TYR A 1 199 ? -9.226 -19.141 -14.738 1.00 72.50 199 TYR A N 1
ATOM 1654 C CA . TYR A 1 199 ? -8.041 -19.420 -15.561 1.00 72.50 199 TYR A CA 1
ATOM 1655 C C . TYR A 1 199 ? -6.723 -18.873 -14.986 1.00 72.50 199 TYR A C 1
ATOM 1657 O O . TYR A 1 199 ? -5.726 -18.809 -15.706 1.00 72.50 199 TYR A O 1
ATOM 1665 N N . TRP A 1 200 ? -6.679 -18.472 -13.710 1.00 78.44 200 TRP A N 1
ATOM 1666 C CA . TRP A 1 200 ? -5.465 -17.903 -13.115 1.00 78.44 200 TRP A CA 1
ATOM 1667 C C . TRP A 1 200 ? -4.317 -18.927 -13.007 1.00 78.44 200 TRP A C 1
ATOM 1669 O O . TRP A 1 200 ? -4.476 -19.946 -12.329 1.00 78.44 200 TRP A O 1
ATOM 1679 N N . PRO A 1 201 ? -3.115 -18.663 -13.568 1.00 68.19 201 PRO A N 1
ATOM 1680 C CA . PRO A 1 201 ? -2.024 -19.642 -13.539 1.00 68.19 201 PRO A CA 1
ATOM 1681 C C . PRO A 1 201 ? -1.285 -19.779 -12.198 1.00 68.19 201 PRO A C 1
ATOM 1683 O O . PRO A 1 201 ? -0.272 -20.471 -12.122 1.00 68.19 201 PRO A O 1
ATOM 1686 N N . GLY A 1 202 ? -1.740 -19.096 -11.143 1.00 65.56 202 GLY A N 1
ATOM 1687 C CA . GLY A 1 202 ? -1.163 -19.217 -9.801 1.00 65.56 202 GLY A CA 1
ATOM 1688 C C . GLY A 1 202 ? -1.627 -20.444 -9.008 1.00 65.56 202 GLY A C 1
ATOM 1689 O O . GLY A 1 202 ? -1.015 -20.756 -7.988 1.00 65.56 202 GLY A O 1
ATOM 1690 N N . GLN A 1 203 ? -2.661 -21.156 -9.471 1.00 59.91 203 GLN A N 1
ATOM 1691 C CA . GLN A 1 203 ? -3.078 -22.452 -8.924 1.00 59.91 203 GLN A CA 1
ATOM 1692 C C . GLN A 1 203 ? -2.454 -23.612 -9.717 1.00 59.91 203 GLN A C 1
ATOM 1694 O O . GLN A 1 203 ? -2.558 -23.683 -10.936 1.00 59.91 203 GLN A O 1
ATOM 1699 N N . ILE A 1 204 ? -1.813 -24.549 -9.015 1.00 54.19 204 ILE A N 1
ATOM 1700 C CA . ILE A 1 204 ? -1.027 -25.655 -9.590 1.00 54.19 204 ILE A CA 1
ATOM 1701 C C . ILE A 1 204 ? -1.806 -26.964 -9.329 1.00 54.19 204 ILE A C 1
ATOM 1703 O O . ILE A 1 204 ? -2.017 -27.295 -8.169 1.00 54.19 204 ILE A O 1
ATOM 1707 N N . ARG A 1 205 ? -2.272 -27.761 -10.309 1.00 43.88 205 ARG A N 1
ATOM 1708 C CA . ARG A 1 205 ? -1.935 -27.881 -11.747 1.00 43.88 205 ARG A CA 1
ATOM 1709 C C . ARG A 1 205 ? -3.205 -28.020 -12.614 1.00 43.88 205 ARG A C 1
ATOM 1711 O O . ARG A 1 205 ? -4.029 -28.863 -12.289 1.00 43.88 205 ARG A O 1
ATOM 1718 N N . HIS A 1 206 ? -3.269 -27.374 -13.783 1.00 46.06 206 HIS A N 1
ATOM 1719 C CA . HIS A 1 206 ? -4.034 -27.849 -14.956 1.00 46.06 206 HIS A CA 1
ATOM 1720 C C . HIS A 1 206 ? -3.334 -27.405 -16.260 1.00 46.06 206 HIS A C 1
ATOM 1722 O O . HIS A 1 206 ? -2.670 -26.367 -16.263 1.00 46.06 206 HIS A O 1
ATOM 1728 N N . PRO A 1 207 ? -3.426 -28.164 -17.371 1.00 48.78 207 PRO A N 1
ATOM 1729 C CA . PRO A 1 207 ? -2.884 -27.734 -18.657 1.00 48.78 207 PRO A CA 1
ATOM 1730 C C . PRO A 1 207 ? -3.729 -26.587 -19.234 1.00 48.78 207 PRO A C 1
ATOM 1732 O O . PRO A 1 207 ? -4.845 -26.796 -19.704 1.00 48.78 207 PRO A O 1
ATOM 1735 N N . TYR A 1 208 ? -3.195 -25.366 -19.195 1.00 54.12 208 TYR A N 1
ATOM 1736 C CA . TYR A 1 208 ? -3.869 -24.181 -19.733 1.00 54.12 208 TYR A CA 1
ATOM 1737 C C . TYR A 1 208 ? -4.001 -24.253 -21.263 1.00 54.12 208 TYR A C 1
ATOM 1739 O O . TYR A 1 208 ? -3.003 -24.529 -21.942 1.00 54.12 208 TYR A O 1
ATOM 1747 N N . PRO A 1 209 ? -5.172 -23.918 -21.839 1.00 51.28 209 PRO A N 1
ATOM 1748 C CA . PRO A 1 209 ? -5.279 -23.642 -23.266 1.00 51.28 209 PRO A CA 1
ATOM 1749 C C . PRO A 1 209 ? -4.342 -22.480 -23.618 1.00 51.28 209 PRO A C 1
ATOM 1751 O O . PRO A 1 209 ? -4.472 -21.382 -23.073 1.00 51.28 209 PRO A O 1
ATOM 1754 N N . LYS A 1 210 ? -3.379 -22.711 -24.520 1.00 50.69 210 LYS A N 1
ATOM 1755 C CA . LYS A 1 210 ? -2.334 -21.722 -24.859 1.00 50.69 210 LYS A CA 1
ATOM 1756 C C . LYS A 1 210 ? -2.908 -20.395 -25.373 1.00 50.69 210 LYS A C 1
ATOM 1758 O O . LYS A 1 210 ? -2.269 -19.358 -25.228 1.00 50.69 210 LYS A O 1
ATOM 1763 N N . ASP A 1 211 ? -4.113 -20.417 -25.932 1.00 53.84 211 ASP A N 1
ATOM 1764 C CA . ASP A 1 211 ? -4.790 -19.237 -26.469 1.00 53.84 211 ASP A CA 1
ATOM 1765 C C . ASP A 1 211 ? -5.420 -18.344 -25.392 1.00 53.84 211 ASP A C 1
ATOM 1767 O O . ASP A 1 211 ? -5.511 -17.135 -25.587 1.00 53.84 211 ASP A O 1
ATOM 1771 N N . LEU A 1 212 ? -5.740 -18.882 -24.209 1.00 51.12 212 LEU A N 1
ATOM 1772 C CA . LEU A 1 212 ? -6.195 -18.075 -23.070 1.00 51.12 212 LEU A CA 1
ATOM 1773 C C . LEU A 1 212 ? -5.071 -17.195 -22.506 1.00 51.12 212 LEU A C 1
ATOM 1775 O O . LEU A 1 212 ? -5.336 -16.079 -22.079 1.00 51.12 212 LEU A O 1
ATOM 1779 N N . LEU A 1 213 ? -3.798 -17.596 -22.598 1.00 49.12 213 LEU A N 1
ATOM 1780 C CA . LEU A 1 213 ? -2.690 -16.696 -22.240 1.00 49.12 213 LEU A CA 1
ATOM 1781 C C . LEU A 1 213 ? -2.663 -15.426 -23.111 1.00 49.12 213 LEU A C 1
ATOM 1783 O O . LEU A 1 213 ? -2.237 -14.379 -22.628 1.00 49.12 213 LEU A O 1
ATOM 1787 N N . LYS A 1 214 ? -3.174 -15.486 -24.352 1.00 48.69 214 LYS A 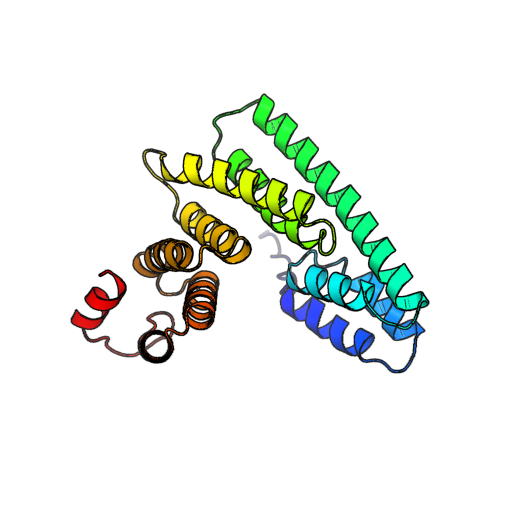N 1
ATOM 1788 C CA . LYS A 1 214 ? -3.283 -14.318 -25.242 1.00 48.69 214 LYS A CA 1
ATOM 1789 C C . LYS A 1 214 ? -4.400 -13.361 -24.803 1.00 48.69 214 LYS A C 1
ATOM 1791 O O . LYS A 1 214 ? -4.222 -12.150 -24.910 1.00 48.69 214 LYS A O 1
ATOM 1796 N N . THR A 1 215 ? -5.512 -13.862 -24.251 1.00 53.19 215 THR A N 1
ATOM 1797 C CA . THR A 1 215 ? -6.636 -13.018 -23.780 1.00 53.19 215 THR A CA 1
ATOM 1798 C C . THR A 1 215 ? -6.340 -12.282 -22.467 1.00 53.19 215 THR A C 1
ATOM 1800 O O . THR A 1 215 ? -7.010 -11.303 -22.140 1.00 53.19 215 THR A O 1
ATOM 1803 N N . TRP A 1 216 ? -5.304 -12.700 -21.732 1.00 47.94 216 TRP A N 1
ATOM 1804 C CA . TRP A 1 216 ? -4.762 -11.953 -20.589 1.00 47.94 216 TRP A CA 1
ATOM 1805 C C . TRP A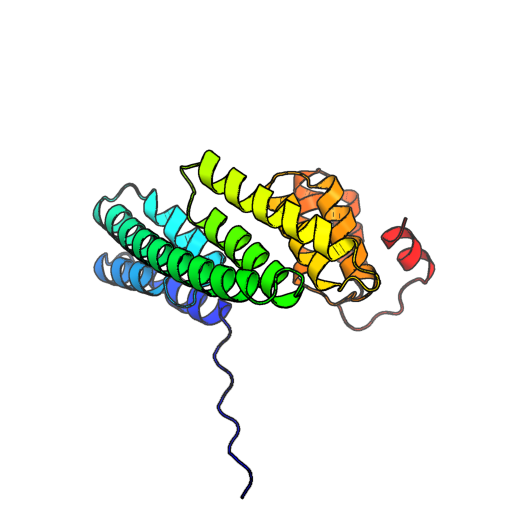 1 216 ? -3.841 -10.796 -21.012 1.00 47.94 216 TRP A C 1
ATOM 1807 O O . TRP A 1 216 ? -3.651 -9.853 -20.239 1.00 47.94 216 TRP A O 1
ATOM 1817 N N . THR A 1 217 ? -3.258 -10.873 -22.214 1.00 39.34 217 THR A N 1
ATOM 1818 C CA . THR A 1 217 ? -2.251 -9.927 -22.730 1.00 39.34 217 THR A CA 1
ATOM 1819 C C . THR A 1 217 ? -2.768 -8.930 -23.766 1.00 39.34 217 THR A C 1
ATOM 1821 O O . THR A 1 217 ? -2.055 -7.970 -24.050 1.00 39.34 217 THR A O 1
ATOM 1824 N N . GLY A 1 218 ? -3.963 -9.164 -24.321 1.00 37.28 218 GLY A N 1
ATOM 1825 C CA . GLY A 1 218 ? -4.697 -8.225 -25.182 1.00 37.28 218 GLY A CA 1
ATOM 1826 C C . GLY A 1 218 ? -5.506 -7.205 -24.389 1.00 37.28 218 GLY A C 1
ATOM 1827 O O . GLY A 1 218 ? -6.139 -7.604 -23.381 1.00 37.28 218 GLY A O 1
#